Protein AF-F3AXU4-F1 (afdb_monomer)

Structure (mmCIF, N/CA/C/O backbone):
data_AF-F3AXU4-F1
#
_entry.id   AF-F3AXU4-F1
#
loop_
_atom_site.group_PDB
_atom_site.id
_atom_site.type_symbol
_atom_site.label_atom_id
_atom_site.label_alt_id
_atom_site.label_comp_id
_atom_site.label_asym_id
_atom_site.label_entity_id
_atom_site.label_seq_id
_atom_site.pdbx_PDB_ins_code
_atom_site.Cartn_x
_atom_site.Cartn_y
_atom_site.Cartn_z
_atom_site.occupancy
_atom_site.B_iso_or_equiv
_atom_site.auth_seq_id
_atom_site.auth_comp_id
_atom_site.auth_asym_id
_atom_site.auth_atom_id
_atom_site.pdbx_PDB_model_num
ATOM 1 N N . MET A 1 1 ? 5.796 -9.017 50.842 1.00 61.00 1 MET A N 1
ATOM 2 C CA . MET A 1 1 ? 5.058 -7.984 51.614 1.00 61.00 1 MET A CA 1
ATOM 3 C C . MET A 1 1 ? 3.860 -7.396 50.857 1.00 61.00 1 MET A C 1
ATOM 5 O O . MET A 1 1 ? 2.760 -7.873 51.100 1.00 61.00 1 MET A O 1
ATOM 9 N N . LYS A 1 2 ? 3.999 -6.418 49.934 1.00 75.88 2 LYS A N 1
ATOM 10 C CA . LYS A 1 2 ? 2.824 -5.770 49.285 1.00 75.88 2 LYS A CA 1
ATOM 11 C C . LYS A 1 2 ? 2.014 -6.725 48.392 1.00 75.88 2 LYS A C 1
ATOM 13 O O . LYS A 1 2 ? 0.795 -6.771 48.504 1.00 75.88 2 LYS A O 1
ATOM 18 N N . GLU A 1 3 ? 2.678 -7.531 47.563 1.00 80.00 3 GLU A N 1
ATOM 19 C CA . GLU A 1 3 ? 1.998 -8.498 46.682 1.00 80.00 3 GLU A CA 1
ATOM 20 C C . GLU A 1 3 ? 1.331 -9.652 47.442 1.00 80.00 3 GLU A C 1
ATOM 22 O O . GLU A 1 3 ? 0.232 -10.072 47.090 1.00 80.00 3 GLU A O 1
ATOM 27 N N . GLU A 1 4 ? 1.957 -10.147 48.510 1.00 83.75 4 GLU A N 1
ATOM 28 C CA . GLU A 1 4 ? 1.374 -11.191 49.365 1.00 83.75 4 GLU A CA 1
ATOM 29 C C . GLU A 1 4 ? 0.145 -10.676 50.119 1.00 83.75 4 GLU A C 1
ATOM 31 O O . GLU A 1 4 ? -0.860 -11.383 50.189 1.00 83.75 4 GLU A O 1
ATOM 36 N N . LYS A 1 5 ? 0.183 -9.424 50.608 1.00 84.81 5 LYS A N 1
ATOM 37 C CA . LYS A 1 5 ? -0.984 -8.754 51.204 1.00 84.81 5 LYS A CA 1
ATOM 38 C C . LYS A 1 5 ? -2.128 -8.655 50.190 1.00 84.81 5 LYS A C 1
ATOM 40 O O . LYS A 1 5 ? -3.249 -9.030 50.513 1.00 84.81 5 LYS A O 1
ATOM 45 N N . ILE A 1 6 ? -1.841 -8.231 48.956 1.00 86.50 6 ILE A N 1
ATOM 46 C CA . ILE A 1 6 ? -2.839 -8.137 47.876 1.00 86.50 6 ILE A CA 1
ATOM 47 C C . ILE A 1 6 ? -3.444 -9.509 47.559 1.00 86.50 6 ILE A C 1
ATOM 49 O O . ILE A 1 6 ? -4.662 -9.615 47.457 1.00 86.50 6 ILE A O 1
ATOM 53 N N . LYS A 1 7 ? -2.629 -10.567 47.441 1.00 87.44 7 LYS A N 1
ATOM 54 C CA . LYS A 1 7 ? -3.124 -11.932 47.186 1.00 87.44 7 LYS A CA 1
ATOM 55 C C . LYS A 1 7 ? -4.024 -12.440 48.312 1.00 87.44 7 LYS A C 1
ATOM 57 O O . LYS A 1 7 ? -5.085 -12.989 48.032 1.00 87.44 7 LYS A O 1
ATOM 62 N N . LYS A 1 8 ? -3.627 -12.230 49.571 1.00 87.62 8 LYS A N 1
ATOM 63 C CA . LYS A 1 8 ? -4.427 -12.629 50.738 1.00 87.62 8 LYS A CA 1
ATOM 64 C C . LYS A 1 8 ? -5.756 -11.869 50.790 1.00 87.62 8 LYS A C 1
ATOM 66 O O . LYS A 1 8 ? -6.800 -12.482 50.978 1.00 87.62 8 LYS A O 1
ATOM 71 N N . ASN A 1 9 ? -5.717 -10.555 50.570 1.00 89.12 9 ASN A N 1
ATOM 72 C CA . ASN A 1 9 ? -6.914 -9.718 50.535 1.00 89.12 9 ASN A CA 1
ATOM 73 C C . ASN A 1 9 ? -7.843 -10.100 49.374 1.00 89.12 9 ASN A C 1
ATOM 75 O O . ASN A 1 9 ? -9.055 -10.129 49.558 1.00 89.12 9 ASN A O 1
ATOM 79 N N . ALA A 1 10 ? -7.293 -10.439 48.202 1.00 90.19 10 ALA A N 1
ATOM 80 C CA . ALA A 1 10 ? -8.087 -10.854 47.050 1.00 90.19 10 ALA A CA 1
ATOM 81 C C . ALA A 1 10 ? -8.921 -12.104 47.350 1.00 90.19 10 ALA A C 1
ATOM 83 O O . ALA A 1 10 ? -10.111 -12.114 47.053 1.00 90.19 10 ALA A O 1
ATOM 84 N N . GLN A 1 11 ? -8.317 -13.116 47.983 1.00 89.88 11 GLN A N 1
ATOM 85 C CA . GLN A 1 11 ? -9.001 -14.365 48.324 1.00 89.88 11 GLN A CA 1
ATOM 86 C C . GLN A 1 11 ? -10.206 -14.126 49.245 1.00 89.88 11 GLN A C 1
ATOM 88 O O . GLN A 1 11 ? -11.300 -14.600 48.960 1.00 89.88 11 GLN A O 1
ATOM 93 N N . ILE A 1 12 ? -10.023 -13.308 50.285 1.00 89.50 12 ILE A N 1
ATOM 94 C CA . ILE A 1 12 ? -11.092 -12.944 51.228 1.00 89.50 12 ILE A CA 1
ATOM 95 C C . ILE A 1 12 ? -12.221 -12.200 50.506 1.00 89.50 12 ILE A C 1
ATOM 97 O O . ILE A 1 12 ? -13.398 -12.478 50.711 1.00 89.50 12 ILE A O 1
ATOM 101 N N . VAL A 1 13 ? -11.874 -11.249 49.635 1.00 90.50 13 VAL A N 1
ATOM 102 C CA . VAL A 1 13 ? -12.869 -10.486 48.874 1.00 90.50 13 VAL A CA 1
ATOM 103 C C . VAL A 1 13 ? -13.632 -11.383 47.893 1.00 90.50 13 VAL A C 1
ATOM 105 O O . VAL A 1 13 ? -14.835 -11.193 47.737 1.00 90.50 13 VAL A O 1
ATOM 108 N N . PHE A 1 14 ? -12.981 -12.362 47.255 1.00 91.88 14 PHE A N 1
ATOM 109 C CA . PHE A 1 14 ? -13.666 -13.321 46.382 1.00 91.88 14 PHE A CA 1
ATOM 110 C C . PHE A 1 14 ? -14.713 -14.132 47.144 1.00 91.88 14 PHE A C 1
ATOM 112 O O . PHE A 1 14 ? -15.849 -14.196 46.688 1.00 91.88 14 PHE A O 1
ATOM 119 N N . GLU A 1 15 ? -14.368 -14.657 48.319 1.00 91.25 15 GLU A N 1
ATOM 120 C CA . GLU A 1 15 ? -15.293 -15.427 49.161 1.00 91.25 15 GLU A CA 1
ATOM 121 C C . GLU A 1 15 ? -16.526 -14.593 49.552 1.00 91.25 15 GLU A C 1
ATOM 123 O O . GLU A 1 15 ? -17.657 -15.023 49.329 1.00 91.25 15 GLU A O 1
ATOM 128 N N . ILE A 1 16 ? -16.334 -13.347 50.008 1.00 90.81 16 ILE A N 1
ATOM 129 C CA . ILE A 1 16 ? -17.449 -12.444 50.362 1.00 90.81 16 ILE A CA 1
ATOM 130 C C . ILE A 1 16 ? -18.338 -12.134 49.142 1.00 90.81 16 ILE A C 1
ATOM 132 O O . ILE A 1 16 ? -19.561 -12.024 49.260 1.00 90.81 16 ILE A O 1
ATOM 136 N N . LEU A 1 17 ? -17.739 -11.940 47.963 1.00 92.25 17 LEU A N 1
ATOM 137 C CA . LEU A 1 17 ? -18.478 -11.664 46.729 1.00 92.25 17 LEU A CA 1
ATOM 138 C C . LEU A 1 17 ? -19.285 -12.886 46.267 1.00 92.25 17 LEU A C 1
ATOM 140 O O . LEU A 1 17 ? -20.442 -12.727 45.871 1.00 92.25 17 LEU A O 1
ATOM 144 N N . GLU A 1 18 ? -18.710 -14.086 46.355 1.00 92.69 18 GLU A N 1
ATOM 145 C CA . GLU A 1 18 ? -19.381 -15.344 46.016 1.00 92.69 18 GLU A CA 1
ATOM 146 C C . GLU A 1 18 ? -20.544 -15.648 46.975 1.00 92.69 18 GLU A C 1
ATOM 148 O O . GLU A 1 18 ? -21.633 -15.986 46.507 1.00 92.69 18 GLU A O 1
ATOM 153 N N . GLU A 1 19 ? -20.377 -15.427 48.287 1.00 90.81 19 GLU A N 1
ATOM 154 C CA . GLU A 1 19 ? -21.458 -15.531 49.287 1.00 90.81 19 GLU A CA 1
ATOM 155 C C . GLU A 1 19 ? -22.622 -14.571 48.995 1.00 90.81 19 GLU A C 1
ATOM 157 O O . GLU A 1 19 ? -23.789 -14.905 49.204 1.00 90.81 19 GLU A O 1
ATOM 162 N N . LYS A 1 20 ? -22.321 -13.386 48.448 1.00 89.56 20 LYS A N 1
ATOM 163 C CA . LYS A 1 20 ? -23.313 -12.395 47.991 1.00 89.56 20 LYS A CA 1
ATOM 164 C C . LYS A 1 20 ? -23.893 -12.700 46.601 1.00 89.56 20 LYS A C 1
ATOM 166 O O . LYS A 1 20 ? -24.664 -11.900 46.074 1.00 89.56 20 LYS A O 1
ATOM 171 N N . GLY A 1 21 ? -23.537 -13.830 45.986 1.00 89.94 21 GLY A N 1
ATOM 172 C CA . GLY A 1 21 ? -24.055 -14.262 44.684 1.00 89.94 21 GLY A CA 1
ATOM 173 C C . GLY A 1 21 ? -23.409 -13.586 43.466 1.00 89.94 21 GLY A C 1
ATOM 174 O O . GLY A 1 21 ? -23.910 -13.728 42.342 1.00 89.94 21 GLY A O 1
ATOM 175 N N . VAL A 1 22 ? -22.299 -12.862 43.648 1.00 93.69 22 VAL A N 1
ATOM 176 C CA . VAL A 1 22 ? -21.504 -12.286 42.553 1.00 93.69 22 VAL A CA 1
ATOM 177 C C . VAL A 1 22 ? -20.618 -13.379 41.958 1.00 93.69 22 VAL A C 1
ATOM 179 O O . VAL A 1 22 ? -19.864 -14.037 42.665 1.00 93.69 22 VAL A O 1
ATOM 182 N N . LYS A 1 23 ? -20.681 -13.580 40.640 1.00 94.88 23 LYS A N 1
ATOM 183 C CA . LYS A 1 23 ? -19.951 -14.669 39.967 1.00 94.88 23 LYS A CA 1
ATOM 184 C C . LYS A 1 23 ? -18.596 -14.211 39.437 1.00 94.88 23 LYS A C 1
ATOM 186 O O . LYS A 1 23 ? -18.440 -13.064 39.033 1.00 94.88 23 LYS A O 1
ATOM 191 N N . ALA A 1 24 ? -17.632 -15.115 39.313 1.00 94.69 24 ALA A N 1
ATOM 192 C CA . ALA A 1 24 ? -16.416 -14.812 38.564 1.00 94.69 24 ALA A CA 1
ATOM 193 C C . ALA A 1 24 ? -16.757 -14.412 37.112 1.00 94.69 24 ALA A C 1
ATOM 195 O O . ALA A 1 24 ? -17.534 -15.082 36.423 1.00 94.69 24 ALA A O 1
ATOM 196 N N . ALA A 1 25 ? -16.195 -13.300 36.636 1.00 92.12 25 ALA A N 1
ATOM 197 C CA . ALA A 1 25 ? -16.399 -12.844 35.268 1.00 92.12 25 ALA A CA 1
ATOM 198 C C . ALA A 1 25 ? -15.689 -13.776 34.264 1.00 92.12 25 ALA A C 1
ATOM 200 O O . ALA A 1 25 ? -14.631 -14.336 34.571 1.00 92.12 25 ALA A O 1
ATOM 201 N N . PRO A 1 26 ? -16.200 -13.913 33.025 1.00 90.00 26 PRO A N 1
ATOM 202 C CA . PRO A 1 26 ? -15.473 -14.595 31.958 1.00 90.00 26 PRO A CA 1
ATOM 203 C C . PRO A 1 26 ? -14.082 -13.982 31.760 1.00 90.00 26 PRO A C 1
ATOM 205 O O . PRO A 1 26 ? -13.938 -12.764 31.840 1.00 90.00 26 PRO A O 1
ATOM 208 N N . LYS A 1 27 ? -13.071 -14.792 31.408 1.00 85.44 27 LYS A N 1
ATOM 209 C CA . LYS A 1 27 ? -11.676 -14.322 31.231 1.00 85.44 27 LYS A CA 1
ATOM 210 C C . LYS A 1 27 ? -11.560 -13.058 30.362 1.00 85.44 27 LYS A C 1
ATOM 212 O O . LYS A 1 27 ? -10.805 -12.151 30.699 1.00 85.44 27 LYS A O 1
ATOM 217 N N . ARG A 1 28 ? -12.363 -12.970 29.294 1.00 85.69 28 ARG A N 1
ATOM 218 C CA . ARG A 1 28 ? -12.393 -11.826 28.365 1.00 85.69 28 ARG A CA 1
ATOM 219 C C . ARG A 1 28 ? -12.971 -10.539 28.960 1.00 85.69 28 ARG A C 1
ATOM 221 O O . ARG A 1 28 ? -12.690 -9.473 28.434 1.00 85.69 28 ARG A O 1
ATOM 228 N N . ALA A 1 29 ? -13.739 -10.588 30.048 1.00 85.31 29 ALA A N 1
ATOM 229 C CA . ALA A 1 29 ? -14.375 -9.397 30.621 1.00 85.31 29 ALA A CA 1
ATOM 230 C C . ALA A 1 29 ? -13.350 -8.325 31.029 1.00 85.31 29 ALA A C 1
ATOM 232 O O . ALA A 1 29 ? -13.548 -7.139 30.778 1.00 85.31 29 ALA A O 1
ATOM 233 N N . LYS A 1 30 ? -12.213 -8.767 31.580 1.00 84.88 30 LYS A N 1
ATOM 234 C CA . LYS A 1 30 ? -11.077 -7.912 31.950 1.00 84.88 30 LYS A CA 1
ATOM 235 C C . LYS A 1 30 ? -10.483 -7.174 30.743 1.00 84.88 30 LYS A C 1
ATOM 237 O O . LYS A 1 30 ? -10.113 -6.007 30.860 1.00 84.88 30 LYS A O 1
ATOM 242 N N 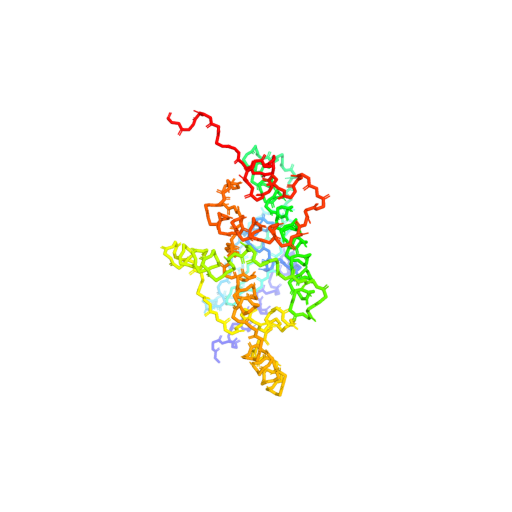. GLU A 1 31 ? -10.386 -7.853 29.602 1.00 85.31 31 GLU A N 1
ATOM 243 C CA . GLU A 1 31 ? -9.876 -7.311 28.332 1.00 85.31 31 GLU A CA 1
ATOM 244 C C . GLU A 1 31 ? -10.910 -6.387 27.671 1.00 85.31 31 GLU A C 1
ATOM 246 O O . GLU A 1 31 ? -10.571 -5.358 27.092 1.00 85.31 31 GLU A O 1
ATOM 251 N N . GLU A 1 32 ? -12.192 -6.716 27.820 1.00 85.75 32 GLU A N 1
ATOM 252 C CA . GLU A 1 32 ? -13.325 -5.993 27.247 1.00 85.75 32 GLU A CA 1
ATOM 253 C C . GLU A 1 32 ? -13.769 -4.771 28.065 1.00 85.75 32 GLU A C 1
ATOM 255 O O . GLU A 1 32 ? -14.762 -4.136 27.700 1.00 85.75 32 GLU A O 1
ATOM 260 N N . ARG A 1 33 ? -13.076 -4.397 29.149 1.00 79.81 33 ARG A N 1
ATOM 261 C CA . ARG A 1 33 ? -13.539 -3.327 30.055 1.00 79.81 33 ARG A CA 1
ATOM 262 C C . ARG A 1 33 ? -13.777 -1.975 29.369 1.00 79.81 33 ARG A C 1
ATOM 264 O O . ARG A 1 33 ? -14.626 -1.207 29.801 1.00 79.81 33 ARG A O 1
ATOM 271 N N . TRP A 1 34 ? -13.069 -1.708 28.271 1.00 76.50 34 TRP A N 1
ATOM 272 C CA . TRP A 1 34 ? -13.185 -0.471 27.488 1.00 76.50 34 TRP A CA 1
ATOM 273 C C . TRP A 1 34 ? -14.255 -0.528 26.389 1.00 76.50 34 TRP A C 1
ATOM 275 O O . TRP A 1 34 ? -14.539 0.475 25.748 1.00 76.50 34 TRP A O 1
ATOM 285 N N . THR A 1 35 ? -14.858 -1.695 26.150 1.00 80.25 35 THR A N 1
ATOM 286 C CA . THR A 1 35 ? -15.805 -1.917 25.038 1.00 80.25 35 THR A CA 1
ATOM 287 C C . THR A 1 35 ? -17.242 -1.498 25.366 1.00 80.25 35 THR A C 1
ATOM 289 O O . THR A 1 35 ? -18.141 -1.651 24.540 1.00 80.25 35 THR A O 1
ATOM 292 N N . GLY A 1 36 ? -17.497 -1.046 26.598 1.00 81.31 36 GLY A N 1
ATOM 293 C CA . GLY A 1 36 ? -18.842 -0.736 27.089 1.00 81.31 36 GLY A CA 1
ATOM 294 C C . GLY A 1 36 ? -19.750 -1.961 27.278 1.00 81.31 36 GLY A C 1
ATOM 295 O O . GLY A 1 36 ? -20.928 -1.798 27.587 1.00 81.31 36 GLY A O 1
ATOM 296 N N . LYS A 1 37 ? -19.239 -3.189 27.090 1.00 85.75 37 LYS A N 1
ATOM 297 C CA . LYS A 1 37 ? -19.965 -4.448 27.359 1.00 85.75 37 LYS A CA 1
ATOM 298 C C . LYS A 1 37 ? -20.142 -4.731 28.850 1.00 85.75 37 LYS A C 1
ATOM 300 O O . LYS A 1 37 ? -21.016 -5.508 29.233 1.00 85.75 37 LYS A O 1
ATOM 305 N N . TRP A 1 38 ? -19.311 -4.118 29.682 1.00 89.56 38 TRP A N 1
ATOM 306 C CA . TRP A 1 38 ? -19.294 -4.288 31.127 1.00 89.56 38 TRP A CA 1
ATOM 307 C C . TRP A 1 38 ? -19.410 -2.913 31.764 1.00 89.56 38 TRP A C 1
ATOM 309 O O . TRP A 1 38 ? -18.635 -2.015 31.445 1.00 89.56 38 TRP A O 1
ATOM 319 N N . LYS A 1 39 ? -20.402 -2.741 32.634 1.00 88.44 39 LYS A N 1
ATOM 320 C CA . LYS A 1 39 ? -20.563 -1.524 33.422 1.00 88.44 39 LYS A CA 1
ATOM 321 C C . LYS A 1 39 ? -20.015 -1.786 34.814 1.00 88.44 39 LYS A C 1
ATOM 323 O O . LYS A 1 39 ? -20.477 -2.713 35.477 1.00 88.44 39 LYS A O 1
ATOM 328 N N . GLU A 1 40 ? -19.063 -0.966 35.239 1.00 90.81 40 GLU A N 1
ATOM 329 C CA . GLU A 1 40 ? -18.583 -0.958 36.617 1.00 90.81 40 GLU A CA 1
ATOM 330 C C . GLU A 1 40 ? -19.703 -0.520 37.564 1.00 90.81 40 GLU A C 1
ATOM 332 O O . GLU A 1 40 ? -20.388 0.475 37.320 1.00 90.81 40 GLU A O 1
ATOM 337 N N . ILE A 1 41 ? -19.914 -1.316 38.611 1.00 90.81 41 ILE A N 1
ATOM 338 C CA . ILE A 1 41 ? -20.823 -1.005 39.716 1.00 90.81 41 ILE A CA 1
ATOM 339 C C . ILE A 1 41 ? -20.020 -0.447 40.884 1.00 90.81 41 ILE A C 1
ATOM 341 O O . ILE A 1 41 ? -20.397 0.568 41.460 1.00 90.81 41 ILE A O 1
ATOM 345 N N . THR A 1 42 ? -18.909 -1.104 41.212 1.00 91.38 42 THR A N 1
ATOM 346 C CA . THR A 1 42 ? -17.965 -0.661 42.236 1.00 91.38 42 THR A CA 1
ATOM 347 C C . THR A 1 42 ? -16.601 -1.318 42.015 1.00 91.38 42 THR A C 1
ATOM 349 O O . THR A 1 42 ? -16.484 -2.296 41.266 1.00 91.38 42 THR A O 1
ATOM 352 N N . ASN A 1 43 ? -15.570 -0.807 42.682 1.00 91.62 43 ASN A N 1
ATOM 353 C CA . ASN A 1 43 ? -14.255 -1.428 42.745 1.00 91.62 43 ASN A CA 1
ATOM 354 C C . ASN A 1 43 ? -13.706 -1.399 44.178 1.00 91.62 43 ASN A C 1
ATOM 356 O O . ASN A 1 43 ? -14.002 -0.497 44.957 1.00 91.62 43 ASN A O 1
ATOM 360 N N . ILE A 1 44 ? -12.917 -2.415 44.514 1.00 91.06 44 ILE A N 1
ATOM 361 C CA . ILE A 1 44 ? -12.350 -2.640 45.842 1.00 91.06 44 ILE A CA 1
ATOM 362 C C . ILE A 1 44 ? -10.832 -2.546 45.736 1.00 91.06 44 ILE A C 1
ATOM 364 O O . ILE A 1 44 ? -10.229 -3.306 44.977 1.00 91.06 44 ILE A O 1
ATOM 368 N N . ASP A 1 45 ? -10.223 -1.636 46.496 1.00 90.25 45 ASP A N 1
ATOM 369 C CA . ASP A 1 45 ? -8.772 -1.443 46.539 1.00 90.25 45 ASP A CA 1
ATOM 370 C C . ASP A 1 45 ? -8.118 -2.380 47.563 1.00 90.25 45 ASP A C 1
ATOM 372 O O . ASP A 1 45 ? -8.213 -2.185 48.773 1.00 90.25 45 ASP A O 1
ATOM 376 N N . LEU A 1 46 ? -7.431 -3.411 47.071 1.00 89.12 46 LEU A N 1
ATOM 377 C CA . LEU A 1 46 ? -6.786 -4.440 47.887 1.00 89.12 46 LEU A CA 1
ATOM 378 C C . LEU A 1 46 ? -5.579 -3.910 48.664 1.00 89.12 46 LEU A C 1
ATOM 380 O O . LEU A 1 46 ? -5.162 -4.547 49.636 1.00 89.12 46 LEU A O 1
ATOM 384 N N . SER A 1 47 ? -4.997 -2.780 48.246 1.00 85.50 47 SER A N 1
ATOM 385 C CA . SER A 1 47 ? -3.840 -2.184 48.919 1.00 85.50 47 SER A CA 1
ATOM 386 C C . SER A 1 47 ? -4.235 -1.483 50.224 1.00 85.50 47 SER A C 1
ATOM 388 O O . SER A 1 47 ? -3.489 -1.566 51.206 1.00 85.50 47 SER A O 1
ATOM 390 N N . GLN A 1 48 ? -5.428 -0.877 50.232 1.00 82.81 48 GLN A N 1
ATOM 391 C CA . GLN A 1 48 ? -6.033 -0.146 51.352 1.00 82.81 48 GLN A CA 1
ATOM 392 C C . GLN A 1 48 ? -7.085 -0.972 52.111 1.00 82.81 48 GLN A C 1
ATOM 394 O O . GLN A 1 48 ? -7.763 -0.461 52.996 1.00 82.81 48 GLN A O 1
ATOM 399 N N . TRP A 1 49 ? -7.252 -2.252 51.765 1.00 78.56 49 TRP A N 1
ATOM 400 C CA . TRP A 1 49 ? -8.212 -3.134 52.423 1.00 78.56 49 TRP A CA 1
ATOM 401 C C . TRP A 1 49 ? -7.693 -3.550 53.807 1.00 78.56 49 TRP A C 1
ATOM 403 O O . TRP A 1 49 ? -6.909 -4.500 53.929 1.00 78.56 49 TRP A O 1
ATOM 413 N N . GLU A 1 50 ? -8.080 -2.780 54.827 1.00 71.31 50 GLU A N 1
ATOM 414 C CA . GLU A 1 50 ? -7.685 -2.961 56.233 1.00 71.31 50 GLU A CA 1
ATOM 415 C C . GLU A 1 50 ? -8.795 -3.584 57.099 1.00 71.31 50 GLU A C 1
ATOM 417 O O . GLU A 1 50 ? -8.469 -4.329 58.019 1.00 71.31 50 GLU A O 1
ATOM 422 N N . ASP A 1 51 ? -10.076 -3.389 56.752 1.00 61.47 51 ASP A N 1
ATOM 423 C CA . ASP A 1 51 ? -11.238 -3.891 57.506 1.00 61.47 51 ASP A CA 1
ATOM 424 C C . ASP A 1 51 ? -12.087 -4.880 56.681 1.00 61.47 51 ASP A C 1
ATOM 426 O O . ASP A 1 51 ? -12.616 -4.561 55.615 1.00 61.47 51 ASP A O 1
ATOM 430 N N . GLN A 1 52 ? -12.189 -6.122 57.169 1.00 65.06 52 GLN A N 1
ATOM 431 C CA . GLN A 1 52 ? -12.441 -7.320 56.354 1.00 65.06 52 GLN A CA 1
ATOM 432 C C . GLN A 1 52 ? -13.776 -8.036 56.628 1.00 65.06 52 GLN A C 1
ATOM 434 O O . GLN A 1 52 ? -13.760 -9.220 56.940 1.00 65.06 52 GLN A O 1
ATOM 439 N N . THR A 1 53 ? -14.945 -7.402 56.492 1.00 62.03 53 THR A N 1
ATOM 440 C CA . THR A 1 53 ? -16.208 -8.196 56.455 1.00 62.03 53 THR A CA 1
ATOM 441 C C . THR A 1 53 ? -17.374 -7.587 55.679 1.00 62.03 53 THR A C 1
ATOM 443 O O . THR A 1 53 ? -18.333 -8.298 55.384 1.00 62.03 53 THR A O 1
ATOM 446 N N . LYS A 1 54 ? -17.348 -6.297 55.321 1.00 66.50 54 LYS A N 1
ATOM 447 C CA . LYS A 1 54 ? -18.513 -5.646 54.701 1.00 66.50 54 LYS A CA 1
ATOM 448 C C . LYS A 1 54 ? -18.165 -5.010 53.365 1.00 66.50 54 LYS A C 1
ATOM 450 O O . LYS A 1 54 ? -17.676 -3.892 53.298 1.00 66.50 54 LYS A O 1
ATOM 455 N N . ILE A 1 55 ? -18.480 -5.738 52.298 1.00 80.12 55 ILE A N 1
ATOM 456 C CA . ILE A 1 55 ? -18.626 -5.175 50.955 1.00 80.12 55 ILE A CA 1
ATOM 457 C C . ILE A 1 55 ? -20.090 -4.765 50.806 1.00 80.12 55 ILE A C 1
ATOM 459 O O . ILE A 1 55 ? -20.981 -5.624 50.829 1.00 80.12 55 ILE A O 1
ATOM 463 N N . ASP A 1 56 ? -20.332 -3.465 50.679 1.00 77.19 56 ASP A N 1
ATOM 464 C CA . ASP A 1 56 ? -21.649 -2.956 50.318 1.00 77.19 56 ASP A CA 1
ATOM 465 C C . ASP A 1 56 ? -21.836 -3.068 48.801 1.00 77.19 56 ASP A C 1
ATOM 467 O O . ASP A 1 56 ? -21.007 -2.600 48.015 1.00 77.19 56 ASP A O 1
ATOM 471 N N . LEU A 1 57 ? -22.897 -3.755 48.393 1.00 81.81 57 LEU A N 1
ATOM 472 C CA . LEU A 1 57 ? -23.270 -3.921 46.996 1.00 81.81 57 LEU A CA 1
ATOM 473 C C . LEU A 1 57 ? -24.666 -3.341 46.842 1.00 81.81 57 LEU A C 1
ATOM 475 O O . LEU A 1 57 ? -25.556 -3.664 47.620 1.00 81.81 57 LEU A O 1
ATOM 479 N N . GLN A 1 58 ? -24.860 -2.517 45.815 1.00 77.06 58 GLN A N 1
ATOM 480 C CA . GLN A 1 58 ? -26.187 -2.009 45.487 1.00 77.06 58 GLN A CA 1
ATOM 481 C C . GLN A 1 58 ? -27.150 -3.175 45.243 1.00 77.06 58 GLN A C 1
ATOM 483 O O . GLN A 1 58 ? -26.850 -4.058 44.433 1.00 77.06 58 GLN A O 1
ATOM 488 N N . ASP A 1 59 ? -28.319 -3.136 45.885 1.00 74.44 59 ASP A N 1
ATOM 489 C CA . ASP A 1 59 ? -29.400 -4.078 45.611 1.00 74.44 59 ASP A CA 1
ATOM 490 C C . ASP A 1 59 ? -29.817 -3.968 44.141 1.00 74.44 59 ASP A C 1
ATOM 492 O O . ASP A 1 59 ? -30.325 -2.946 43.671 1.00 74.44 59 ASP A O 1
ATOM 496 N N . THR A 1 60 ? -29.579 -5.036 43.385 1.00 78.88 60 THR A N 1
ATOM 497 C CA . THR A 1 60 ? -29.889 -5.105 41.960 1.00 78.88 60 THR A CA 1
ATOM 498 C C . THR A 1 60 ? -30.429 -6.478 41.597 1.00 78.88 60 THR A C 1
ATOM 500 O O . THR A 1 60 ? -30.012 -7.497 42.140 1.00 78.88 60 THR A O 1
ATOM 503 N N . LYS A 1 61 ? -31.360 -6.510 40.638 1.00 80.25 61 LYS A N 1
ATOM 504 C CA . LYS A 1 61 ? -31.860 -7.760 40.044 1.00 80.25 61 LYS A CA 1
ATOM 505 C C . LYS A 1 61 ? -30.904 -8.328 38.987 1.00 80.25 61 LYS A C 1
ATOM 507 O O . LYS A 1 61 ? -31.079 -9.464 38.555 1.00 80.25 61 LYS A O 1
ATOM 512 N N . ASP A 1 62 ? -29.922 -7.538 38.550 1.00 86.00 62 ASP A N 1
ATOM 513 C CA . ASP A 1 62 ? -28.946 -7.944 37.539 1.00 86.00 62 ASP A CA 1
ATOM 514 C C . ASP A 1 62 ? -27.888 -8.881 38.143 1.00 86.00 62 ASP A C 1
ATOM 516 O O . ASP A 1 62 ? -27.327 -8.594 39.198 1.00 86.00 62 ASP A O 1
ATOM 520 N N . GLN A 1 63 ? -27.529 -9.956 37.433 1.00 91.19 63 GLN A N 1
ATOM 521 C CA . GLN A 1 63 ? -26.382 -10.787 37.814 1.00 91.19 63 GLN A CA 1
ATOM 522 C C . GLN A 1 63 ? -25.087 -9.962 37.746 1.00 91.19 63 GLN A C 1
ATOM 524 O O . GLN A 1 63 ? -24.673 -9.516 36.669 1.00 91.19 63 GLN A O 1
ATOM 529 N N . LEU A 1 64 ? -24.426 -9.818 38.893 1.00 94.50 64 LEU A N 1
ATOM 530 C CA . LEU A 1 64 ? -23.115 -9.189 39.011 1.00 94.50 64 LEU A CA 1
ATOM 531 C C . LEU A 1 64 ? -21.990 -10.197 38.771 1.00 94.50 64 LEU A C 1
ATOM 533 O O . LEU A 1 64 ? -22.134 -11.393 39.048 1.00 94.50 64 LEU A O 1
ATOM 537 N N . TYR A 1 65 ? -20.865 -9.687 38.280 1.00 94.44 65 TYR A N 1
ATOM 538 C CA . TYR A 1 65 ? -19.640 -10.436 38.058 1.00 94.44 65 TYR A CA 1
ATOM 539 C C . TYR A 1 65 ? -18.433 -9.708 38.646 1.00 94.44 65 TYR A C 1
ATOM 541 O O . TYR A 1 65 ? -18.445 -8.482 38.704 1.00 94.44 65 TYR A O 1
ATOM 549 N N . TYR A 1 66 ? -17.373 -10.426 39.015 1.00 95.06 66 TYR A N 1
ATOM 550 C CA . TYR A 1 66 ? -16.126 -9.813 39.473 1.00 95.06 66 TYR A CA 1
ATOM 551 C C . TYR A 1 66 ? -14.898 -10.262 38.675 1.00 95.06 66 TYR A C 1
ATOM 553 O O . TYR A 1 66 ? -14.821 -11.392 38.193 1.00 95.06 66 TYR A O 1
ATOM 561 N N . TYR A 1 67 ? -13.905 -9.381 38.550 1.00 94.31 67 TYR A N 1
ATOM 562 C CA . TYR A 1 67 ? -12.554 -9.742 38.109 1.00 94.31 67 TYR A CA 1
ATOM 563 C C . TYR A 1 67 ? -11.500 -8.903 38.834 1.00 94.31 67 TYR A C 1
ATOM 565 O O . TYR A 1 67 ? -11.744 -7.756 39.206 1.00 94.31 67 TYR A O 1
ATOM 573 N N . GLN A 1 68 ? -10.295 -9.454 38.986 1.00 92.75 68 GLN A N 1
ATOM 574 C CA . GLN A 1 68 ? -9.151 -8.717 39.517 1.00 92.75 68 GLN A CA 1
ATOM 575 C C . GLN A 1 68 ? -8.337 -8.060 38.392 1.00 92.75 68 GLN A C 1
ATOM 577 O O . GLN A 1 68 ? -7.993 -8.684 37.379 1.00 92.75 68 GLN A O 1
ATOM 582 N N . TYR A 1 69 ? -7.979 -6.794 38.590 1.00 90.06 69 TYR A N 1
ATOM 583 C CA . TYR A 1 69 ? -7.034 -6.057 37.762 1.00 90.06 69 TYR A CA 1
ATOM 584 C C . TYR A 1 69 ? -6.047 -5.318 38.668 1.00 90.06 69 TYR A C 1
ATOM 586 O O . TYR A 1 69 ? -6.417 -4.370 39.353 1.00 90.06 69 TYR A O 1
ATOM 594 N N . TYR A 1 70 ? -4.795 -5.787 38.664 1.00 89.69 70 TYR A N 1
ATOM 595 C CA . TYR A 1 70 ? -3.739 -5.365 39.587 1.00 89.69 70 TYR A CA 1
ATOM 596 C C . TYR A 1 70 ? -4.158 -5.503 41.059 1.00 89.69 70 TYR A C 1
ATOM 598 O O . TYR A 1 70 ? -4.470 -6.603 41.519 1.00 89.69 70 TYR A O 1
ATOM 606 N N . ASP A 1 71 ? -4.150 -4.399 41.789 1.00 91.00 71 ASP A N 1
ATOM 607 C CA . ASP A 1 71 ? -4.495 -4.268 43.195 1.00 91.00 71 ASP A CA 1
ATOM 608 C C . ASP A 1 71 ? -5.978 -3.954 43.412 1.00 91.00 71 ASP A C 1
ATOM 610 O O . ASP A 1 71 ? -6.364 -3.616 44.524 1.00 91.00 71 ASP A O 1
ATOM 614 N N . ARG A 1 72 ? -6.828 -4.092 42.385 1.00 92.94 72 ARG A N 1
ATOM 615 C CA . ARG A 1 72 ? -8.269 -3.848 42.499 1.00 92.94 72 ARG A CA 1
ATOM 616 C C . ARG A 1 72 ? -9.118 -5.022 42.052 1.00 92.94 72 ARG A C 1
ATOM 618 O O . ARG A 1 72 ? -8.807 -5.690 41.063 1.00 92.94 72 ARG A O 1
ATOM 625 N N . ILE A 1 73 ? -10.234 -5.230 42.743 1.00 93.81 73 ILE A N 1
ATOM 626 C CA . ILE A 1 73 ? -11.314 -6.119 42.303 1.00 93.81 73 ILE A CA 1
ATOM 627 C C . ILE A 1 73 ? -12.470 -5.259 41.815 1.00 93.81 73 ILE A C 1
ATOM 629 O O . ILE A 1 73 ? -12.994 -4.437 42.557 1.00 93.81 73 ILE A O 1
ATOM 633 N N . TYR A 1 74 ? -12.859 -5.452 40.561 1.00 93.62 74 TYR A N 1
ATOM 634 C CA . TYR A 1 74 ? -13.969 -4.746 39.934 1.00 93.62 74 TYR A CA 1
ATOM 635 C C . TYR A 1 74 ? -15.212 -5.618 40.003 1.00 93.62 74 TYR A C 1
ATOM 637 O O . TYR A 1 74 ? -15.164 -6.768 39.566 1.00 93.62 74 TYR A O 1
ATOM 645 N N . VAL A 1 75 ? -16.316 -5.060 40.495 1.00 94.00 75 VAL A N 1
A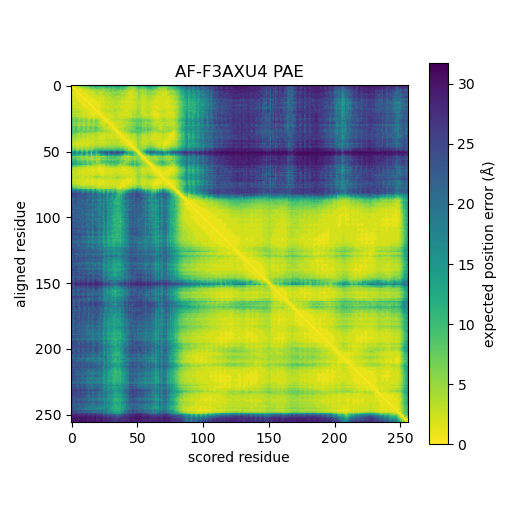TOM 646 C CA . VAL A 1 75 ? -17.647 -5.662 40.412 1.00 94.00 75 VAL A CA 1
ATOM 647 C C . VAL A 1 75 ? -18.395 -4.974 39.279 1.00 94.00 75 VAL A C 1
ATOM 649 O O . VAL A 1 75 ? -18.587 -3.757 39.272 1.00 94.00 75 VAL A O 1
ATOM 652 N N . VAL A 1 76 ? -18.796 -5.759 38.290 1.00 92.50 76 VAL A N 1
ATOM 653 C CA . VAL A 1 76 ? -19.368 -5.292 37.032 1.00 92.50 76 VAL A CA 1
ATOM 654 C C . VAL A 1 76 ? -20.687 -5.991 36.743 1.00 92.50 76 VAL A C 1
ATOM 656 O O . VAL A 1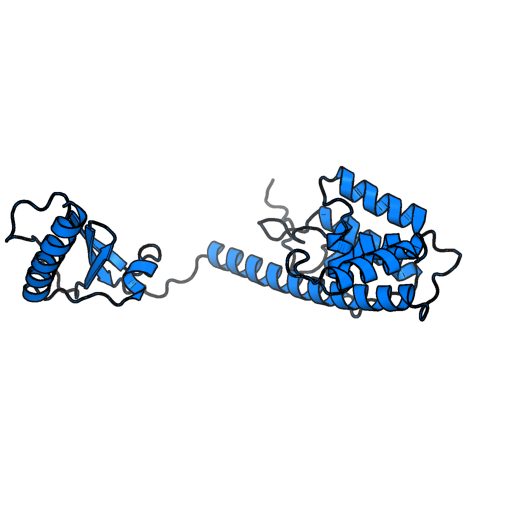 76 ? -20.934 -7.109 37.190 1.00 92.50 76 VAL A O 1
ATOM 659 N N . LYS A 1 77 ? -21.521 -5.367 35.917 1.00 91.44 77 LYS A N 1
ATOM 660 C CA . LYS A 1 77 ? -22.658 -6.039 35.284 1.00 91.44 77 LYS A CA 1
ATOM 661 C C . LYS A 1 77 ? -22.508 -6.060 33.776 1.00 91.44 77 LYS A C 1
ATOM 663 O O . LYS A 1 77 ? -21.959 -5.129 33.180 1.00 91.44 77 LYS A O 1
ATOM 668 N N . LYS A 1 78 ? -23.013 -7.122 33.151 1.00 88.19 78 LYS A N 1
ATOM 669 C CA . LYS A 1 78 ? -23.027 -7.229 31.694 1.00 88.19 78 LYS A CA 1
ATOM 670 C C . LYS A 1 78 ? -24.062 -6.255 31.138 1.00 88.19 78 LYS A C 1
ATOM 672 O O . LYS A 1 78 ? -25.240 -6.329 31.477 1.00 88.19 78 LYS A O 1
ATOM 677 N N . VAL A 1 79 ? -23.621 -5.344 30.284 1.00 85.50 79 VAL A N 1
ATOM 678 C CA . VAL A 1 79 ? -24.512 -4.462 29.537 1.00 85.50 79 VAL A CA 1
ATOM 679 C C . VAL A 1 79 ? -25.053 -5.273 28.370 1.00 85.50 79 VAL A C 1
ATOM 681 O O . VAL A 1 79 ? -24.301 -5.672 27.479 1.00 85.50 79 VAL A O 1
ATOM 684 N N . ILE A 1 80 ? -26.360 -5.535 28.368 1.00 73.62 80 ILE A N 1
ATOM 685 C CA . ILE A 1 80 ? -27.037 -6.011 27.162 1.00 73.62 80 ILE A CA 1
ATOM 686 C C . ILE A 1 80 ? -27.091 -4.810 26.221 1.00 73.62 80 ILE A C 1
ATOM 688 O O . ILE A 1 80 ? -27.986 -3.971 26.307 1.00 73.62 80 ILE A O 1
ATOM 692 N N . GLN A 1 81 ? -26.075 -4.688 25.370 1.00 65.19 81 GLN A N 1
ATOM 693 C CA . GLN A 1 81 ? -26.102 -3.731 24.277 1.00 65.19 81 GLN A CA 1
ATOM 694 C C . GLN A 1 81 ? -27.208 -4.193 23.328 1.00 65.19 81 GLN A C 1
ATOM 696 O O . GLN A 1 81 ? -27.051 -5.192 22.630 1.00 65.19 81 GLN A O 1
ATOM 701 N N . LYS A 1 82 ? -28.357 -3.509 23.345 1.00 60.97 82 LYS A N 1
ATOM 702 C CA . LYS A 1 82 ? -29.281 -3.590 22.212 1.00 60.97 82 LYS A CA 1
ATOM 703 C C . LYS A 1 82 ? -28.492 -3.146 20.986 1.00 60.97 82 LYS A C 1
ATOM 705 O O . LYS A 1 82 ? -27.794 -2.133 21.069 1.00 60.97 82 LYS A O 1
ATOM 710 N N . GLU A 1 83 ? -28.579 -3.897 19.891 1.00 58.12 83 GLU A N 1
ATOM 711 C CA . GLU A 1 83 ? -28.139 -3.395 18.591 1.00 58.12 83 GLU A CA 1
ATOM 712 C C . GLU A 1 83 ? -28.836 -2.054 18.377 1.00 58.12 83 GLU A C 1
ATOM 714 O O . GLU A 1 83 ? -30.056 -1.984 18.231 1.00 58.12 83 GLU A O 1
ATOM 719 N N . ARG A 1 84 ? -28.065 -0.972 18.489 1.00 70.50 84 ARG A N 1
ATOM 720 C CA . ARG A 1 84 ? -28.535 0.348 18.105 1.00 70.50 84 ARG A CA 1
ATOM 721 C C . ARG A 1 84 ? -28.311 0.470 16.613 1.00 70.50 84 ARG A C 1
ATOM 723 O O . ARG A 1 84 ? -27.276 0.026 16.107 1.00 70.50 84 ARG A O 1
ATOM 730 N N . GLU A 1 85 ? -29.256 1.090 15.924 1.00 77.75 85 GLU A N 1
ATOM 731 C CA . GLU A 1 85 ? -28.997 1.525 14.562 1.00 77.75 85 GLU A CA 1
ATOM 732 C C . GLU A 1 85 ? -27.757 2.415 14.569 1.00 77.75 85 GLU A C 1
ATOM 734 O O . GLU A 1 85 ? -27.619 3.321 15.398 1.00 77.75 85 GLU A O 1
ATOM 739 N N . LYS A 1 86 ? -26.816 2.095 13.680 1.00 78.56 86 LYS A N 1
ATOM 740 C CA . LYS A 1 86 ? -25.607 2.895 13.522 1.00 78.56 86 LYS A CA 1
ATOM 741 C C . LYS A 1 86 ? -26.002 4.296 13.097 1.00 78.56 86 LYS A C 1
ATOM 743 O O . LYS A 1 86 ? -26.868 4.458 12.232 1.00 78.56 86 LYS A O 1
ATOM 748 N N . THR A 1 87 ? -25.335 5.292 13.661 1.00 86.50 87 THR A N 1
ATOM 749 C CA . THR A 1 87 ? -25.505 6.668 13.198 1.00 86.50 87 THR A CA 1
ATOM 750 C C . THR A 1 87 ? -25.034 6.783 11.748 1.00 86.50 87 THR A C 1
ATOM 752 O O . THR A 1 87 ? -24.191 6.009 11.284 1.00 86.50 87 THR A O 1
ATOM 755 N N . GLU A 1 88 ? -25.539 7.772 11.014 1.00 86.00 88 GLU A N 1
ATOM 756 C CA . GLU A 1 88 ? -25.068 8.033 9.647 1.00 86.00 88 GLU A CA 1
ATOM 757 C C . GLU A 1 88 ? -23.551 8.279 9.600 1.00 86.00 88 GLU A C 1
ATOM 759 O O . GLU A 1 88 ? -22.873 7.847 8.670 1.00 86.00 88 GLU A O 1
ATOM 764 N N . GLN A 1 89 ? -22.981 8.882 10.647 1.00 81.25 89 GLN A N 1
ATOM 765 C CA . GLN A 1 89 ? -21.537 9.085 10.766 1.00 81.25 89 GLN A CA 1
ATOM 766 C C . GLN A 1 89 ? -20.765 7.766 10.956 1.00 81.25 89 GLN A C 1
ATOM 768 O O . GLN A 1 89 ? -19.709 7.578 10.346 1.00 81.25 89 GLN A O 1
ATOM 773 N N . GLU A 1 90 ? -21.287 6.829 11.755 1.00 87.25 90 GLU A N 1
ATOM 774 C CA . GLU A 1 90 ? -20.712 5.484 11.905 1.00 87.25 90 GLU A CA 1
ATOM 775 C C . GLU A 1 90 ? -20.750 4.716 10.574 1.00 87.25 90 GLU A C 1
ATOM 777 O O . GLU A 1 90 ? -19.735 4.144 10.170 1.00 87.25 90 GLU A O 1
ATOM 782 N N . LYS A 1 91 ? -21.873 4.770 9.844 1.00 88.94 91 LYS A N 1
ATOM 783 C CA . LYS A 1 91 ? -22.001 4.155 8.510 1.00 88.94 91 LYS A CA 1
ATOM 784 C C . LYS A 1 91 ? -21.010 4.753 7.506 1.00 88.94 91 LYS A C 1
ATOM 786 O O . LYS A 1 91 ? -20.325 4.003 6.810 1.00 88.94 91 LYS A O 1
ATOM 791 N N . LYS A 1 92 ? -20.875 6.087 7.463 1.00 88.94 92 LYS A N 1
ATOM 792 C CA . LYS A 1 92 ? -19.886 6.780 6.614 1.00 88.94 92 LYS A CA 1
ATOM 793 C C . LYS A 1 92 ? -18.456 6.341 6.940 1.00 88.94 92 LYS A C 1
ATOM 795 O O . LYS A 1 92 ? -17.692 6.010 6.037 1.00 88.94 92 LYS A O 1
ATOM 800 N N . THR A 1 93 ? -18.109 6.260 8.224 1.00 89.50 93 THR A N 1
ATOM 801 C CA . THR A 1 93 ? -16.761 5.874 8.676 1.00 89.50 93 THR A CA 1
ATOM 802 C C . THR A 1 93 ? -16.436 4.422 8.312 1.00 89.50 93 THR A C 1
ATOM 804 O O . THR A 1 93 ? -15.339 4.121 7.835 1.00 89.50 93 THR A O 1
ATOM 807 N N . GLU A 1 94 ? -17.391 3.505 8.487 1.00 92.25 94 GLU A N 1
ATOM 808 C CA . GLU A 1 94 ? -17.239 2.112 8.058 1.00 92.25 94 GLU A CA 1
ATOM 809 C C . GLU A 1 94 ? -17.081 1.994 6.546 1.00 92.25 94 GLU A C 1
ATOM 811 O O . GLU A 1 94 ? -16.230 1.228 6.086 1.00 92.25 94 GLU A O 1
ATOM 816 N N . LYS A 1 95 ? -17.835 2.792 5.781 1.00 93.69 95 LYS A N 1
ATOM 817 C CA . LYS A 1 95 ? -17.730 2.814 4.325 1.00 93.69 95 LYS A CA 1
ATOM 818 C C . LYS A 1 95 ? -16.364 3.301 3.854 1.00 93.69 95 LYS A C 1
ATOM 820 O O . LYS A 1 95 ? -15.749 2.643 3.019 1.00 93.69 95 LYS A O 1
ATOM 825 N N . ILE A 1 96 ? -15.847 4.385 4.436 1.00 94.88 96 ILE A N 1
ATOM 826 C CA . ILE A 1 96 ? -14.494 4.887 4.153 1.00 94.88 96 ILE A CA 1
ATOM 827 C C . ILE A 1 96 ? -13.462 3.794 4.452 1.00 94.88 96 ILE A C 1
ATOM 829 O O . ILE A 1 96 ? -12.607 3.495 3.621 1.00 94.88 96 ILE A O 1
ATOM 833 N N . LYS A 1 97 ? -13.564 3.127 5.606 1.00 95.19 97 LYS A N 1
ATOM 834 C CA . LYS A 1 97 ? -12.646 2.043 5.983 1.00 95.19 97 LYS A CA 1
ATOM 835 C C . LYS A 1 97 ? -12.715 0.851 5.022 1.00 95.19 97 LYS A C 1
ATOM 837 O O . LYS A 1 97 ? -11.681 0.262 4.703 1.00 95.19 97 LYS A O 1
ATOM 842 N N . GLU A 1 98 ? -13.910 0.479 4.572 1.00 96.69 98 GLU A N 1
ATOM 843 C CA . GLU A 1 98 ? -14.116 -0.567 3.567 1.00 96.69 98 GLU A CA 1
ATOM 844 C C . GLU A 1 98 ? -13.478 -0.176 2.226 1.00 96.69 98 GLU A C 1
ATOM 846 O O . GLU A 1 98 ? -12.725 -0.960 1.646 1.00 96.69 98 GLU A O 1
ATOM 851 N N . ASN A 1 99 ? -13.725 1.048 1.760 1.00 97.38 99 ASN A N 1
ATOM 852 C CA . ASN A 1 99 ? -13.189 1.554 0.503 1.00 97.38 99 ASN A CA 1
ATOM 853 C C . ASN A 1 99 ? -11.659 1.629 0.523 1.00 97.38 99 ASN A C 1
ATOM 855 O O . ASN A 1 99 ? -11.016 1.129 -0.400 1.00 97.38 99 ASN A O 1
ATOM 859 N N . LYS A 1 100 ? -11.065 2.142 1.609 1.00 96.75 100 LYS A N 1
ATOM 860 C CA . LYS A 1 100 ? -9.608 2.151 1.814 1.00 96.75 100 LYS A CA 1
ATOM 861 C C . LYS A 1 100 ? -9.008 0.757 1.671 1.00 96.75 100 LYS A C 1
ATOM 863 O O . LYS A 1 100 ? -8.037 0.578 0.942 1.00 96.75 100 LYS A O 1
ATOM 868 N N . ARG A 1 101 ? -9.624 -0.255 2.297 1.00 96.62 101 ARG A N 1
ATOM 869 C CA . ARG A 1 101 ? -9.187 -1.657 2.169 1.00 96.62 101 ARG A CA 1
ATOM 870 C C . ARG A 1 101 ? -9.238 -2.137 0.719 1.00 96.62 101 ARG A C 1
ATOM 872 O O . ARG A 1 101 ? -8.282 -2.758 0.264 1.00 96.62 101 ARG A O 1
ATOM 879 N N . LYS A 1 102 ? -10.311 -1.831 -0.015 1.00 97.50 102 LYS A N 1
ATOM 880 C CA . LYS A 1 102 ? -10.440 -2.196 -1.437 1.00 97.50 102 LYS A CA 1
ATOM 881 C C . LYS A 1 102 ? -9.355 -1.540 -2.294 1.00 97.50 102 LYS A C 1
ATOM 883 O O . LYS A 1 102 ? -8.710 -2.238 -3.073 1.00 97.50 102 LYS A O 1
ATOM 888 N N . ILE A 1 103 ? -9.099 -0.244 -2.101 1.00 97.38 103 ILE A N 1
ATOM 889 C CA . ILE A 1 103 ? -8.017 0.487 -2.781 1.00 97.38 103 ILE A CA 1
ATOM 890 C C . ILE A 1 103 ? -6.663 -0.171 -2.480 1.00 97.38 103 ILE A C 1
ATOM 892 O O . ILE A 1 103 ? -5.897 -0.459 -3.400 1.00 97.38 103 ILE A O 1
ATOM 896 N N . THR A 1 104 ? -6.378 -0.475 -1.208 1.00 96.00 104 THR A N 1
ATOM 897 C CA . THR A 1 104 ? -5.137 -1.153 -0.806 1.00 96.00 104 THR A CA 1
ATOM 898 C C . THR A 1 104 ? -4.969 -2.510 -1.492 1.00 96.00 104 THR A C 1
ATOM 900 O O . THR A 1 104 ? -3.876 -2.815 -1.963 1.00 96.00 104 THR A O 1
ATOM 903 N N . GLU A 1 105 ? -6.019 -3.327 -1.580 1.00 96.25 105 GLU A N 1
ATOM 904 C CA . GLU A 1 105 ? -5.940 -4.636 -2.243 1.00 96.25 105 GLU A CA 1
ATOM 905 C C . GLU A 1 105 ? -5.720 -4.522 -3.758 1.00 96.25 105 GLU A C 1
ATOM 907 O O . GLU A 1 105 ? -4.936 -5.289 -4.325 1.00 96.25 105 GLU A O 1
ATOM 912 N N . ILE A 1 106 ? -6.332 -3.527 -4.411 1.00 96.50 106 ILE A N 1
ATOM 913 C CA . ILE A 1 106 ? -6.060 -3.226 -5.824 1.00 96.50 106 ILE A CA 1
ATOM 914 C C . ILE A 1 106 ? -4.589 -2.834 -6.006 1.00 96.50 106 ILE A C 1
ATOM 916 O O . ILE A 1 106 ? -3.895 -3.433 -6.826 1.00 96.50 106 ILE A O 1
ATOM 920 N N . LEU A 1 107 ? -4.072 -1.912 -5.191 1.00 96.44 107 LEU A N 1
ATOM 921 C CA . LEU A 1 107 ? -2.678 -1.468 -5.278 1.00 96.44 107 LEU A CA 1
ATOM 922 C C . LEU A 1 107 ? -1.674 -2.583 -4.972 1.00 96.44 107 LEU A C 1
ATOM 924 O O . LEU A 1 107 ? -0.644 -2.670 -5.638 1.00 96.44 107 LEU A O 1
ATOM 928 N N . LYS A 1 108 ? -1.967 -3.475 -4.017 1.00 94.94 108 LYS A N 1
ATOM 929 C CA . LYS A 1 108 ? -1.143 -4.667 -3.754 1.00 94.94 108 LYS A CA 1
ATOM 930 C C . LYS A 1 108 ? -1.080 -5.589 -4.966 1.00 94.94 108 LYS A C 1
ATOM 932 O O . LYS A 1 108 ? -0.015 -6.125 -5.267 1.00 94.94 108 LYS A O 1
ATOM 937 N N . ARG A 1 109 ? -2.206 -5.796 -5.656 1.00 95.56 109 ARG A N 1
ATOM 938 C CA . ARG A 1 109 ? -2.235 -6.592 -6.886 1.00 95.56 109 ARG A CA 1
ATOM 939 C C . ARG A 1 109 ? -1.414 -5.920 -7.986 1.00 95.56 109 ARG A C 1
ATOM 941 O O . ARG A 1 109 ? -0.520 -6.566 -8.523 1.00 95.56 109 ARG A O 1
ATOM 948 N N . MET A 1 110 ? -1.647 -4.633 -8.235 1.00 96.69 110 MET A N 1
ATOM 949 C CA . MET A 1 110 ? -0.891 -3.860 -9.223 1.00 96.69 110 MET A CA 1
ATOM 950 C C . MET A 1 110 ? 0.616 -3.883 -8.928 1.00 96.69 110 MET A C 1
ATOM 952 O O . MET A 1 110 ? 1.414 -4.079 -9.835 1.00 96.69 110 MET A O 1
ATOM 956 N N . ARG A 1 111 ? 1.018 -3.772 -7.652 1.00 95.25 111 ARG A N 1
ATOM 957 C CA . ARG A 1 111 ? 2.419 -3.905 -7.216 1.00 95.25 111 ARG A CA 1
ATOM 958 C C . ARG A 1 111 ? 3.028 -5.239 -7.643 1.00 95.25 111 ARG A C 1
ATOM 960 O O . ARG A 1 111 ? 4.1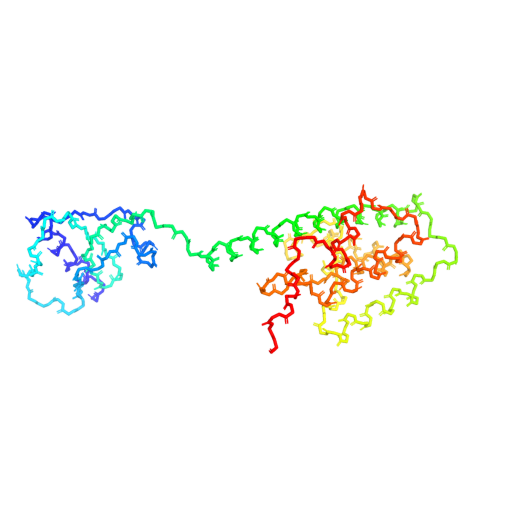61 -5.242 -8.112 1.00 95.25 111 ARG A O 1
ATOM 967 N N . ARG A 1 112 ? 2.319 -6.360 -7.464 1.00 94.62 112 ARG A N 1
ATOM 968 C CA . ARG A 1 112 ? 2.825 -7.685 -7.870 1.00 94.62 112 ARG A CA 1
ATOM 969 C C . ARG A 1 112 ? 3.082 -7.728 -9.372 1.00 94.62 112 ARG A C 1
ATOM 971 O O . ARG A 1 112 ? 4.191 -8.032 -9.783 1.00 94.62 112 ARG A O 1
ATOM 978 N N . GLU A 1 113 ? 2.099 -7.311 -10.161 1.00 96.44 113 GLU A N 1
ATOM 979 C CA . GLU A 1 113 ? 2.183 -7.299 -11.628 1.00 96.44 113 GLU A CA 1
ATOM 980 C C . GLU A 1 113 ? 3.291 -6.376 -12.138 1.00 96.44 113 GLU A C 1
ATOM 982 O O . GLU A 1 113 ? 4.075 -6.744 -13.008 1.00 96.44 113 GLU A O 1
ATOM 987 N N . ARG A 1 114 ? 3.403 -5.189 -11.539 1.00 97.19 114 ARG A N 1
ATOM 988 C CA . ARG A 1 114 ? 4.482 -4.241 -11.802 1.00 97.19 114 ARG A CA 1
ATOM 989 C C . ARG A 1 114 ? 5.851 -4.847 -11.502 1.00 97.19 114 ARG A C 1
ATOM 991 O O . ARG A 1 114 ? 6.775 -4.700 -12.295 1.00 97.19 114 ARG A O 1
ATOM 998 N N . ASN A 1 115 ? 5.998 -5.500 -10.351 1.00 96.31 115 ASN A N 1
ATOM 999 C CA . ASN A 1 115 ? 7.267 -6.100 -9.955 1.00 96.31 115 ASN A CA 1
ATOM 1000 C C . ASN A 1 115 ? 7.632 -7.280 -10.866 1.00 96.31 115 ASN A C 1
ATOM 1002 O O . ASN A 1 115 ? 8.798 -7.410 -11.223 1.00 96.31 115 ASN A O 1
ATOM 1006 N N . ASP A 1 116 ? 6.661 -8.093 -11.284 1.00 96.62 116 ASP A N 1
ATOM 1007 C CA . ASP A 1 116 ? 6.885 -9.183 -12.238 1.00 96.62 116 ASP A CA 1
ATOM 1008 C C . ASP A 1 116 ? 7.337 -8.645 -13.602 1.00 96.62 116 ASP A C 1
ATOM 1010 O O . ASP A 1 116 ? 8.346 -9.102 -14.136 1.00 96.62 116 ASP A O 1
ATOM 1014 N N . PHE A 1 117 ? 6.696 -7.587 -14.105 1.00 98.19 117 PHE A N 1
ATOM 1015 C CA . PHE A 1 117 ? 7.132 -6.898 -15.323 1.00 98.19 117 PHE A CA 1
ATOM 1016 C C . PHE A 1 117 ? 8.570 -6.357 -15.214 1.00 98.19 117 PHE A C 1
ATOM 1018 O O . PHE A 1 117 ? 9.385 -6.530 -16.119 1.00 98.19 117 PHE A O 1
ATOM 1025 N N . ILE A 1 118 ? 8.934 -5.749 -14.079 1.00 97.94 118 ILE A N 1
ATOM 1026 C CA . ILE A 1 118 ? 10.304 -5.258 -13.859 1.00 97.94 118 ILE A CA 1
ATOM 1027 C C . ILE A 1 118 ? 11.302 -6.421 -13.783 1.00 97.94 118 ILE A C 1
ATOM 1029 O O . ILE A 1 118 ? 12.404 -6.293 -14.309 1.00 97.94 118 ILE A O 1
ATOM 1033 N N . LYS A 1 119 ? 10.940 -7.578 -13.214 1.00 97.06 119 LYS A N 1
ATOM 1034 C CA . LYS A 1 119 ? 11.795 -8.781 -13.256 1.00 97.06 119 LYS A CA 1
ATOM 1035 C C . LYS A 1 119 ? 12.036 -9.255 -14.691 1.00 97.06 119 LYS A C 1
ATOM 1037 O O . LYS A 1 119 ? 13.140 -9.696 -15.018 1.00 97.06 119 LYS A O 1
ATOM 1042 N N . GLU A 1 120 ? 11.047 -9.142 -15.573 1.00 98.00 120 GLU A N 1
ATOM 1043 C CA . GLU A 1 120 ? 11.210 -9.463 -16.996 1.00 98.00 120 GLU A CA 1
ATOM 1044 C C . GLU A 1 120 ? 12.146 -8.482 -17.717 1.00 98.00 120 GLU A C 1
ATOM 1046 O O . GLU A 1 120 ? 12.983 -8.916 -18.511 1.00 98.00 120 GLU A O 1
ATOM 1051 N N . LEU A 1 121 ? 12.094 -7.188 -17.382 1.00 97.31 121 LEU A N 1
ATOM 1052 C CA . LEU A 1 121 ? 13.068 -6.196 -17.857 1.00 97.31 121 LEU A CA 1
ATOM 1053 C C . LEU A 1 121 ? 14.481 -6.483 -17.329 1.00 97.31 121 LEU A C 1
ATOM 1055 O O . LEU A 1 121 ? 15.457 -6.468 -18.083 1.00 97.31 121 LEU A O 1
ATOM 1059 N N . VAL A 1 122 ? 14.609 -6.772 -16.030 1.00 96.19 122 VAL A N 1
ATOM 1060 C CA . VAL A 1 122 ? 15.896 -7.049 -15.374 1.00 96.19 122 VAL A CA 1
ATOM 1061 C C . VAL A 1 122 ? 16.554 -8.287 -15.981 1.00 96.19 122 VAL A C 1
ATOM 1063 O O . VAL A 1 122 ? 17.712 -8.208 -16.396 1.00 96.19 122 VAL A O 1
ATOM 1066 N N . SER A 1 123 ? 15.796 -9.373 -16.150 1.00 95.50 123 SER A N 1
ATOM 1067 C CA . SER A 1 123 ? 16.266 -10.615 -16.785 1.00 95.50 123 SER A CA 1
ATOM 1068 C C . SER A 1 123 ? 16.514 -10.501 -18.294 1.00 95.50 123 SER A C 1
ATOM 1070 O O . SER A 1 123 ? 17.098 -11.407 -18.882 1.00 95.50 123 SER A O 1
ATOM 1072 N N . GLY A 1 124 ? 16.097 -9.402 -18.933 1.00 95.12 124 GLY A N 1
ATOM 1073 C CA . GLY A 1 124 ? 16.276 -9.175 -20.369 1.00 95.12 124 GLY A CA 1
ATOM 1074 C C . GLY A 1 124 ? 15.260 -9.896 -21.258 1.00 95.12 124 GLY A C 1
ATOM 1075 O O . GLY A 1 124 ? 15.411 -9.872 -22.476 1.00 95.12 124 GLY A O 1
ATOM 1076 N N . LYS A 1 125 ? 14.214 -10.505 -20.679 1.00 96.38 125 LYS A N 1
ATOM 1077 C CA . LYS A 1 125 ? 13.080 -11.059 -21.441 1.00 96.38 125 LYS A CA 1
ATOM 1078 C C . LYS A 1 125 ? 12.320 -9.966 -22.188 1.00 96.38 125 LYS A C 1
ATOM 1080 O O . LYS A 1 125 ? 11.877 -10.184 -23.310 1.00 96.38 125 LYS A O 1
ATOM 1085 N N . ILE A 1 126 ? 12.199 -8.794 -21.567 1.00 94.44 126 ILE A N 1
ATOM 1086 C CA . ILE A 1 126 ? 11.695 -7.574 -22.196 1.00 94.44 126 ILE A CA 1
ATOM 1087 C C . ILE A 1 126 ? 12.870 -6.609 -22.340 1.00 94.44 126 ILE A C 1
ATOM 1089 O O . ILE A 1 126 ? 13.663 -6.426 -21.415 1.00 94.44 126 ILE A O 1
ATOM 1093 N N . THR A 1 127 ? 12.994 -5.996 -23.514 1.00 94.69 127 THR A N 1
ATOM 1094 C CA . THR A 1 127 ? 14.014 -4.976 -23.772 1.00 94.69 127 THR A CA 1
ATOM 1095 C C . THR A 1 127 ? 13.428 -3.594 -23.519 1.00 94.69 127 THR A C 1
ATOM 1097 O O . THR A 1 127 ? 12.314 -3.308 -23.949 1.00 94.69 127 THR A O 1
ATOM 1100 N N . ILE A 1 128 ? 14.186 -2.728 -22.848 1.00 95.50 128 ILE A N 1
ATOM 1101 C CA . ILE A 1 128 ? 13.829 -1.314 -22.702 1.00 95.50 128 ILE A CA 1
ATOM 1102 C C . ILE A 1 128 ? 13.990 -0.645 -24.080 1.00 95.50 128 ILE A C 1
ATOM 1104 O O . ILE A 1 128 ? 15.095 -0.706 -24.632 1.00 95.50 128 ILE A O 1
ATOM 1108 N N . PRO A 1 129 ? 12.939 -0.031 -24.657 1.00 95.88 129 PRO A N 1
ATOM 1109 C CA . PRO A 1 129 ? 13.063 0.662 -25.937 1.00 95.88 129 PRO A CA 1
ATOM 1110 C C . PRO A 1 129 ? 14.077 1.811 -25.844 1.00 95.88 129 PRO A C 1
ATOM 1112 O O . PRO A 1 129 ? 14.177 2.480 -24.815 1.00 95.88 129 PRO A O 1
ATOM 1115 N N . LYS A 1 130 ? 14.847 2.043 -26.913 1.00 93.00 130 LYS A N 1
ATOM 1116 C CA . LYS A 1 130 ? 15.982 2.991 -26.908 1.00 93.00 130 LYS A CA 1
ATOM 1117 C C . LYS A 1 130 ? 15.548 4.442 -26.700 1.00 93.00 130 LYS A C 1
ATOM 1119 O O . LYS A 1 130 ? 16.330 5.255 -26.226 1.00 93.00 130 LYS A O 1
ATOM 1124 N N . GLU A 1 131 ? 14.323 4.757 -27.090 1.00 95.00 131 GLU A N 1
ATOM 1125 C CA . GLU A 1 131 ? 13.679 6.058 -26.966 1.00 95.00 131 GLU A CA 1
ATOM 1126 C C . GLU A 1 131 ? 13.215 6.378 -25.537 1.00 95.00 131 GLU A C 1
ATOM 1128 O O . 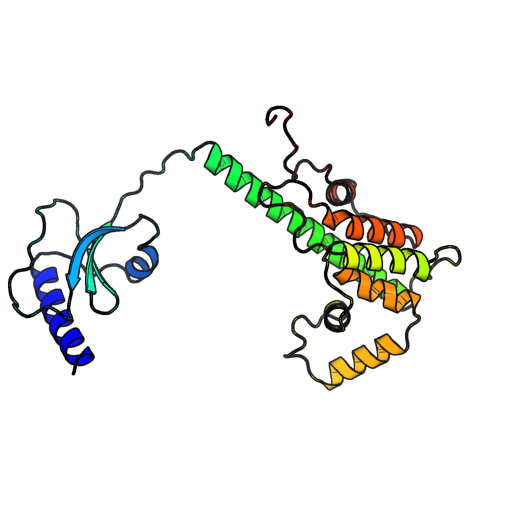GLU A 1 131 ? 12.896 7.530 -25.245 1.00 95.00 131 GLU A O 1
ATOM 1133 N N . VAL A 1 132 ? 13.175 5.386 -24.641 1.00 95.94 132 VAL A N 1
ATOM 1134 C CA . VAL A 1 132 ? 12.711 5.580 -23.266 1.00 95.94 132 VAL A CA 1
ATOM 1135 C C . VAL A 1 132 ? 13.874 5.999 -22.375 1.00 95.94 132 VAL A C 1
ATOM 1137 O O . VAL A 1 132 ? 14.723 5.189 -22.002 1.00 95.94 132 VAL A O 1
ATOM 1140 N N . ASP A 1 133 ? 13.885 7.268 -21.970 1.00 96.19 133 ASP A N 1
ATOM 1141 C CA . ASP A 1 133 ? 14.884 7.793 -21.038 1.00 96.19 133 ASP A CA 1
ATOM 1142 C C . ASP A 1 133 ? 14.524 7.460 -19.582 1.00 96.19 133 ASP A C 1
ATOM 1144 O O . ASP A 1 133 ? 13.936 8.255 -18.836 1.00 96.19 133 ASP A O 1
ATOM 1148 N N . VAL A 1 134 ? 14.871 6.234 -19.182 1.00 97.06 134 VAL A N 1
ATOM 1149 C CA . VAL A 1 134 ? 14.647 5.715 -17.825 1.00 97.06 134 VAL A CA 1
ATOM 1150 C C . VAL A 1 134 ? 15.424 6.504 -16.781 1.00 97.06 134 VAL A C 1
ATOM 1152 O O . VAL A 1 134 ? 14.926 6.692 -15.672 1.00 97.06 134 VAL A O 1
ATOM 1155 N N . LYS A 1 135 ? 16.637 6.960 -17.110 1.00 95.38 135 LYS A N 1
ATOM 1156 C CA . LYS A 1 135 ? 17.505 7.631 -16.139 1.00 95.38 135 LYS A CA 1
ATOM 1157 C C . LYS A 1 135 ? 16.946 9.000 -15.795 1.00 95.38 135 LYS A C 1
ATOM 1159 O O . LYS A 1 135 ? 16.710 9.260 -14.621 1.00 95.38 135 LYS A O 1
ATOM 1164 N N . GLU A 1 136 ? 16.667 9.829 -16.797 1.00 96.31 136 GLU A N 1
ATOM 1165 C CA . GLU A 1 136 ? 16.140 11.179 -16.587 1.00 96.31 136 GLU A CA 1
ATOM 1166 C C . GLU A 1 136 ? 14.724 11.139 -16.000 1.00 96.31 136 GLU A C 1
ATOM 1168 O O . GLU A 1 136 ? 14.427 11.810 -15.008 1.00 96.31 136 GLU A O 1
ATOM 1173 N N . THR A 1 137 ? 13.836 10.321 -16.576 1.00 96.81 137 THR A N 1
ATOM 1174 C CA . THR A 1 137 ? 12.445 10.228 -16.107 1.00 96.81 137 THR A CA 1
ATOM 1175 C C . THR A 1 137 ? 12.378 9.618 -14.711 1.00 96.81 137 THR A C 1
ATOM 1177 O O . THR A 1 137 ? 11.682 10.136 -13.837 1.00 96.81 137 THR A O 1
ATOM 1180 N N . GLY A 1 138 ? 13.131 8.543 -14.473 1.00 95.62 138 GLY A N 1
ATOM 1181 C CA . GLY A 1 138 ? 13.208 7.894 -13.170 1.00 95.62 138 GLY A CA 1
ATOM 1182 C C . GLY A 1 138 ? 13.808 8.806 -12.102 1.00 95.62 138 GLY A C 1
ATOM 1183 O O . GLY A 1 138 ? 13.257 8.907 -11.004 1.00 95.62 138 GLY A O 1
ATOM 1184 N N . TRP A 1 139 ? 14.865 9.550 -12.439 1.00 94.38 139 TRP A N 1
ATOM 1185 C CA . TRP A 1 139 ? 15.472 10.533 -11.542 1.00 94.38 139 TRP A CA 1
ATOM 1186 C C . TRP A 1 139 ? 14.494 11.644 -11.154 1.00 94.38 139 TRP A C 1
ATOM 1188 O O . TRP A 1 139 ? 14.358 11.950 -9.970 1.00 94.38 139 TRP A O 1
ATOM 1198 N N . LYS A 1 140 ? 13.735 12.187 -12.116 1.00 94.44 140 LYS A N 1
ATOM 1199 C CA . LYS A 1 140 ? 12.673 13.171 -11.840 1.00 94.44 140 LYS A CA 1
ATOM 1200 C C . LYS A 1 140 ? 11.622 12.634 -10.873 1.00 94.44 140 LYS A C 1
ATOM 1202 O O . LYS A 1 140 ? 11.202 13.355 -9.970 1.00 94.44 140 LYS A O 1
ATOM 1207 N N . ILE A 1 141 ? 11.199 11.379 -11.037 1.00 94.50 141 ILE A N 1
ATOM 1208 C CA . ILE A 1 141 ? 10.241 10.747 -10.119 1.00 94.50 141 ILE A CA 1
ATOM 1209 C C . ILE A 1 141 ? 10.845 10.634 -8.712 1.00 94.50 141 ILE A C 1
ATOM 1211 O O . ILE A 1 141 ? 10.176 10.984 -7.740 1.00 94.50 141 ILE A O 1
ATOM 1215 N N . MET A 1 142 ? 12.104 10.200 -8.591 1.00 90.75 142 MET A N 1
ATOM 1216 C CA . MET A 1 142 ? 12.771 10.099 -7.289 1.00 90.75 142 MET A CA 1
ATOM 1217 C C . MET A 1 142 ? 12.948 11.460 -6.613 1.00 90.75 142 MET A C 1
ATOM 1219 O O . MET A 1 142 ? 12.642 11.575 -5.430 1.00 90.75 142 MET A O 1
ATOM 1223 N N . ILE A 1 143 ? 13.382 12.495 -7.339 1.00 90.38 143 ILE A N 1
ATOM 1224 C CA . ILE A 1 143 ? 13.542 13.844 -6.779 1.00 90.38 143 ILE A CA 1
ATOM 1225 C C . ILE A 1 143 ? 12.216 14.388 -6.267 1.00 90.38 143 ILE A C 1
ATOM 1227 O O . ILE A 1 143 ? 12.167 14.819 -5.120 1.00 90.38 143 ILE A O 1
ATOM 1231 N N . ASN A 1 144 ? 11.140 14.288 -7.053 1.00 89.62 144 ASN A N 1
ATOM 1232 C CA . ASN A 1 144 ? 9.814 14.723 -6.605 1.00 89.62 144 ASN A CA 1
ATOM 1233 C C . ASN A 1 144 ? 9.407 14.015 -5.307 1.00 89.62 144 ASN A C 1
ATOM 1235 O O . ASN A 1 144 ? 8.864 14.632 -4.394 1.00 89.62 144 ASN A O 1
ATOM 1239 N N . ARG A 1 145 ? 9.717 12.718 -5.188 1.00 86.56 145 ARG A N 1
ATOM 1240 C CA . ARG A 1 145 ? 9.425 11.976 -3.964 1.00 86.56 145 ARG A CA 1
ATOM 1241 C C . ARG A 1 145 ? 10.228 12.480 -2.770 1.00 86.56 145 ARG A C 1
ATOM 1243 O O . ARG A 1 145 ? 9.660 12.614 -1.690 1.00 86.56 145 ARG A O 1
ATOM 1250 N N . ILE A 1 146 ? 11.520 12.730 -2.961 1.00 85.94 146 ILE A N 1
ATOM 1251 C CA . ILE A 1 146 ? 12.418 13.236 -1.917 1.00 85.94 146 ILE A CA 1
ATOM 1252 C C . ILE A 1 146 ? 11.949 14.619 -1.447 1.00 85.94 146 ILE A C 1
ATOM 1254 O O . ILE A 1 146 ? 11.890 14.869 -0.245 1.00 85.94 146 ILE A O 1
ATOM 1258 N N . THR A 1 147 ? 11.572 15.502 -2.375 1.00 86.19 147 THR A N 1
ATOM 1259 C CA . THR A 1 147 ? 11.140 16.869 -2.051 1.00 86.19 147 THR A CA 1
ATOM 1260 C C . THR A 1 147 ? 9.765 16.928 -1.391 1.00 86.19 147 THR A C 1
ATOM 1262 O O . THR A 1 147 ? 9.532 17.816 -0.578 1.00 86.19 147 THR A O 1
ATOM 1265 N N . ASP A 1 148 ? 8.886 15.961 -1.661 1.00 82.38 148 ASP A N 1
ATOM 1266 C CA . ASP A 1 148 ? 7.553 15.864 -1.047 1.00 82.38 148 ASP A CA 1
ATOM 1267 C C . ASP A 1 148 ? 7.571 15.147 0.325 1.00 82.38 148 ASP A C 1
ATOM 1269 O O . ASP A 1 148 ? 6.542 14.667 0.802 1.00 82.38 148 ASP A O 1
ATOM 1273 N N . GLY A 1 149 ? 8.744 15.015 0.961 1.00 75.12 149 GLY A N 1
ATOM 1274 C CA . GLY A 1 149 ? 8.900 14.348 2.263 1.00 75.12 149 GLY A CA 1
ATOM 1275 C C . GLY A 1 149 ? 8.707 12.827 2.214 1.00 75.12 149 GLY A C 1
ATOM 1276 O O . GLY A 1 149 ? 8.413 12.194 3.228 1.00 75.12 149 GLY A O 1
ATOM 1277 N N . GLY A 1 150 ? 8.825 12.231 1.027 1.00 72.62 150 GLY A N 1
ATOM 1278 C CA . GLY A 1 150 ? 8.720 10.796 0.811 1.00 72.62 150 GLY A CA 1
ATOM 1279 C C . GLY A 1 150 ? 9.968 10.007 1.208 1.00 72.62 150 GLY A C 1
ATOM 1280 O O . GLY A 1 150 ? 11.011 10.553 1.556 1.00 72.62 150 GLY A O 1
ATOM 1281 N N . SER A 1 151 ? 9.853 8.678 1.148 1.00 68.56 151 SER A N 1
ATOM 1282 C CA . SER A 1 151 ? 10.962 7.765 1.449 1.00 68.56 151 SER A CA 1
ATOM 1283 C C . SER A 1 151 ? 12.086 7.899 0.417 1.00 68.56 151 SER A C 1
ATOM 1285 O O . SER A 1 151 ? 11.821 8.090 -0.771 1.00 68.56 151 SER A O 1
ATOM 1287 N N . VAL A 1 152 ? 13.334 7.780 0.873 1.00 68.62 152 VAL A N 1
ATOM 1288 C CA . VAL A 1 152 ? 14.526 7.798 0.017 1.00 68.62 152 VAL A CA 1
ATOM 1289 C C . VAL A 1 152 ? 14.886 6.387 -0.466 1.00 68.62 152 VAL A C 1
ATOM 1291 O O . VAL A 1 152 ? 14.385 5.382 0.042 1.00 68.62 152 VAL A O 1
ATOM 1294 N N . ALA A 1 153 ? 15.762 6.300 -1.468 1.00 80.75 153 ALA A N 1
ATOM 1295 C CA . ALA A 1 153 ? 16.282 5.027 -1.956 1.00 80.75 153 ALA A CA 1
ATOM 1296 C C . ALA A 1 153 ? 17.109 4.317 -0.864 1.00 80.75 153 ALA A C 1
ATOM 1298 O O . ALA A 1 153 ? 18.086 4.866 -0.359 1.00 80.75 153 ALA A O 1
ATOM 1299 N N . HIS A 1 154 ? 16.726 3.085 -0.517 1.00 85.56 154 HIS A N 1
ATOM 1300 C CA . HIS A 1 154 ? 17.401 2.251 0.483 1.00 85.56 154 HIS A CA 1
ATOM 1301 C C . HIS A 1 154 ? 17.554 0.813 -0.019 1.00 85.56 154 HIS A C 1
ATOM 1303 O O . HIS A 1 154 ? 16.667 0.312 -0.710 1.00 85.56 154 HIS A O 1
ATOM 1309 N N . MET A 1 155 ? 18.600 0.102 0.418 1.00 90.56 155 MET A N 1
ATOM 1310 C CA . MET A 1 155 ? 18.796 -1.319 0.075 1.00 90.56 155 MET A CA 1
ATOM 1311 C C . MET A 1 155 ? 17.632 -2.219 0.506 1.00 90.56 155 MET A C 1
ATOM 1313 O O . MET A 1 155 ? 17.320 -3.182 -0.185 1.00 90.56 155 MET A O 1
ATOM 1317 N N . ASN A 1 156 ? 16.889 -1.849 1.554 1.00 88.56 156 ASN A N 1
ATOM 1318 C CA . ASN A 1 156 ? 15.657 -2.547 1.935 1.00 88.56 156 ASN A CA 1
ATOM 1319 C C . ASN A 1 156 ? 14.601 -2.584 0.815 1.00 88.56 156 ASN A C 1
ATOM 1321 O O . ASN A 1 156 ? 13.832 -3.538 0.738 1.00 88.56 156 ASN A O 1
ATOM 1325 N N . ALA A 1 157 ? 14.561 -1.580 -0.070 1.00 88.12 157 ALA A N 1
ATOM 1326 C CA . ALA A 1 157 ? 13.693 -1.612 -1.247 1.00 88.12 157 ALA A CA 1
ATOM 1327 C C . ALA A 1 157 ? 14.133 -2.695 -2.242 1.00 88.12 157 ALA A C 1
ATOM 1329 O O . ALA A 1 157 ? 13.293 -3.414 -2.781 1.00 88.12 157 ALA A O 1
ATOM 1330 N N . VAL A 1 158 ? 15.446 -2.833 -2.443 1.00 94.50 158 VAL A N 1
ATOM 1331 C CA . VAL A 1 158 ? 16.041 -3.851 -3.316 1.00 94.50 158 VAL A CA 1
ATOM 1332 C C . VAL A 1 158 ? 15.783 -5.244 -2.742 1.00 94.50 158 VAL A C 1
ATOM 1334 O O . VAL A 1 158 ? 15.229 -6.089 -3.436 1.00 94.50 158 VAL A O 1
ATOM 1337 N N . TYR A 1 159 ? 16.071 -5.477 -1.460 1.00 94.19 159 TYR A N 1
ATOM 1338 C CA . TYR A 1 159 ? 15.782 -6.755 -0.799 1.00 94.19 159 TYR A CA 1
ATOM 1339 C C . TYR A 1 159 ? 14.295 -7.133 -0.903 1.00 94.19 159 TYR A C 1
ATOM 1341 O O . TYR A 1 159 ? 13.967 -8.254 -1.295 1.00 94.19 159 TYR A O 1
ATOM 1349 N N . GLY A 1 160 ? 13.390 -6.180 -0.648 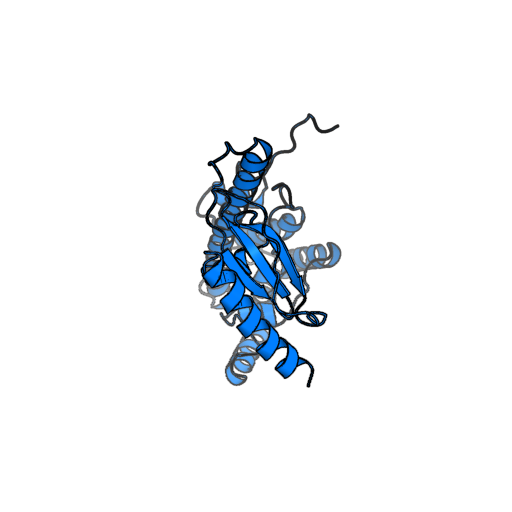1.00 91.00 160 GLY A N 1
ATOM 1350 C CA . GLY A 1 160 ? 11.948 -6.389 -0.792 1.00 91.00 160 GLY A CA 1
ATOM 1351 C C . GLY A 1 160 ? 11.526 -6.755 -2.218 1.00 91.00 160 GLY A C 1
ATOM 1352 O O . GLY A 1 160 ? 10.635 -7.584 -2.401 1.00 91.00 160 GLY A O 1
ATOM 1353 N N . PHE A 1 161 ? 12.186 -6.200 -3.240 1.00 93.31 161 PHE A N 1
ATOM 1354 C CA . PHE A 1 161 ? 11.958 -6.571 -4.640 1.00 93.31 161 PHE A CA 1
ATOM 1355 C C . PHE A 1 161 ? 12.334 -8.036 -4.930 1.00 93.31 161 PHE A C 1
ATOM 1357 O O . PHE A 1 161 ? 11.606 -8.728 -5.650 1.00 93.31 161 PHE A O 1
ATOM 1364 N N . TYR A 1 162 ? 13.412 -8.528 -4.312 1.00 92.94 162 TYR A N 1
ATOM 1365 C CA . TYR A 1 162 ? 13.841 -9.931 -4.380 1.00 92.94 162 TYR A CA 1
ATOM 1366 C C . TYR A 1 162 ? 13.100 -10.862 -3.400 1.00 92.94 162 TYR A C 1
ATOM 1368 O O . TYR A 1 162 ? 13.379 -12.056 -3.369 1.00 92.94 162 TYR A O 1
ATOM 1376 N N . GLY A 1 163 ? 12.108 -10.358 -2.657 1.00 91.00 163 GLY A N 1
ATOM 1377 C CA . GLY A 1 163 ? 11.233 -11.167 -1.799 1.00 91.00 163 GLY A CA 1
ATOM 1378 C C . GLY A 1 163 ? 11.664 -11.275 -0.335 1.00 91.00 163 GLY A C 1
ATOM 1379 O O . GLY A 1 163 ? 11.074 -12.053 0.409 1.00 91.00 163 GLY A O 1
ATOM 1380 N N . ILE A 1 164 ? 12.649 -10.489 0.103 1.00 91.56 164 ILE A N 1
ATOM 1381 C CA . ILE A 1 164 ? 13.052 -10.414 1.510 1.00 91.56 164 ILE A CA 1
ATOM 1382 C C . ILE A 1 164 ? 12.218 -9.341 2.214 1.00 91.56 164 ILE A C 1
ATOM 1384 O O . ILE A 1 164 ? 12.443 -8.144 2.035 1.00 91.56 164 ILE A O 1
ATOM 1388 N N . GLU A 1 165 ? 11.254 -9.766 3.032 1.00 84.00 165 GLU A N 1
ATOM 1389 C CA . GLU A 1 165 ? 10.385 -8.847 3.784 1.00 84.00 165 GLU A CA 1
ATOM 1390 C C . GLU A 1 165 ? 11.089 -8.223 4.998 1.00 84.00 165 GLU A C 1
ATOM 1392 O O . GLU A 1 165 ? 10.893 -7.041 5.285 1.00 84.00 165 GLU A O 1
ATOM 1397 N N . ASN A 1 166 ? 11.934 -8.999 5.688 1.00 87.31 166 ASN A N 1
ATOM 1398 C CA . ASN A 1 166 ? 12.709 -8.545 6.838 1.00 87.31 166 ASN A CA 1
ATOM 1399 C C . ASN A 1 166 ? 14.206 -8.769 6.606 1.00 87.31 166 ASN A C 1
ATOM 1401 O O . ASN A 1 166 ? 14.729 -9.868 6.785 1.00 87.31 166 ASN A O 1
ATOM 1405 N N . ALA A 1 167 ? 14.911 -7.698 6.247 1.00 84.56 167 ALA A N 1
ATOM 1406 C CA . ALA A 1 167 ? 16.351 -7.749 6.027 1.00 84.56 167 ALA A CA 1
ATOM 1407 C C . ALA A 1 167 ? 17.143 -8.123 7.294 1.00 84.56 167 ALA A C 1
ATOM 1409 O O . ALA A 1 167 ? 18.241 -8.652 7.178 1.00 84.56 167 ALA A O 1
ATOM 1410 N N . TYR A 1 168 ? 16.617 -7.910 8.504 1.00 85.50 168 TYR A N 1
ATOM 1411 C CA . TYR A 1 168 ? 17.325 -8.296 9.733 1.00 85.50 168 TYR A CA 1
ATOM 1412 C C . TYR A 1 168 ? 17.356 -9.811 9.956 1.00 85.50 168 TYR A C 1
ATOM 1414 O O . TYR A 1 168 ? 18.273 -10.312 10.599 1.00 85.50 168 TYR A O 1
ATOM 1422 N N . GLU A 1 169 ? 16.377 -10.536 9.417 1.00 88.25 169 GLU A N 1
ATOM 1423 C CA . GLU A 1 169 ? 16.249 -11.992 9.560 1.00 88.25 169 GLU A CA 1
ATOM 1424 C C . GLU A 1 169 ? 16.805 -12.756 8.349 1.00 88.25 169 GLU A C 1
ATOM 1426 O O . GLU A 1 169 ? 16.946 -13.979 8.391 1.00 88.25 169 GLU A O 1
ATOM 1431 N N . ALA A 1 170 ? 17.129 -12.048 7.265 1.00 90.31 170 ALA A N 1
ATOM 1432 C CA . ALA A 1 170 ? 17.681 -12.649 6.061 1.00 90.31 170 ALA A CA 1
ATOM 1433 C C . ALA A 1 170 ? 19.131 -13.106 6.259 1.00 90.31 170 ALA A C 1
ATOM 1435 O O . ALA A 1 170 ? 19.929 -12.435 6.919 1.00 90.31 170 ALA A O 1
ATOM 1436 N N . LYS A 1 171 ? 19.481 -14.234 5.628 1.00 93.00 171 LYS A N 1
ATOM 1437 C CA . LYS A 1 171 ? 20.850 -14.759 5.611 1.00 93.00 171 LYS A CA 1
ATOM 1438 C C . LYS A 1 171 ? 21.783 -13.779 4.906 1.00 93.00 171 LYS A C 1
ATOM 1440 O O . LYS A 1 171 ? 21.445 -13.264 3.843 1.00 93.00 171 LYS A O 1
ATOM 1445 N N . GLU A 1 172 ? 22.974 -13.586 5.461 1.00 93.50 172 GLU A N 1
ATOM 1446 C CA . GLU A 1 172 ? 23.932 -12.615 4.925 1.00 93.50 172 GLU A CA 1
ATOM 1447 C C . GLU A 1 172 ? 24.383 -12.965 3.500 1.00 93.50 172 GLU A C 1
ATOM 1449 O O . GLU A 1 172 ? 24.337 -12.114 2.620 1.00 93.50 172 GLU A O 1
ATOM 1454 N N . GLU A 1 173 ? 24.646 -14.247 3.225 1.00 94.38 173 GLU A N 1
ATOM 1455 C CA . GLU A 1 173 ? 24.988 -14.751 1.882 1.00 94.38 173 GLU A CA 1
ATOM 1456 C C . GLU A 1 173 ? 23.939 -14.384 0.816 1.00 94.38 173 GLU A C 1
ATOM 1458 O O . GLU A 1 173 ? 24.252 -14.140 -0.350 1.00 94.38 173 GLU A O 1
ATOM 1463 N N . GLU A 1 174 ? 22.663 -14.353 1.204 1.00 94.44 174 GLU A N 1
ATOM 1464 C CA . GLU A 1 174 ? 21.575 -14.005 0.300 1.00 94.44 174 GLU A CA 1
ATOM 1465 C C . GLU A 1 174 ? 21.511 -12.494 0.035 1.00 94.44 174 GLU A C 1
ATOM 1467 O O . GLU A 1 174 ? 21.257 -12.089 -1.103 1.00 94.44 174 GLU A O 1
ATOM 1472 N N . LYS A 1 175 ? 21.809 -11.662 1.040 1.00 94.62 175 LYS A N 1
ATOM 1473 C CA . LYS A 1 175 ? 21.938 -10.210 0.851 1.00 94.62 175 LYS A CA 1
ATOM 1474 C C . LYS A 1 175 ? 23.127 -9.870 -0.033 1.00 94.62 175 LYS A C 1
ATOM 1476 O O . LYS A 1 175 ? 22.949 -9.116 -0.982 1.00 94.62 175 LYS A O 1
ATOM 1481 N N . GLU A 1 176 ? 24.287 -10.474 0.217 1.00 95.81 176 GLU A N 1
ATOM 1482 C CA . GLU A 1 176 ? 25.499 -10.272 -0.586 1.00 95.81 176 GLU A CA 1
ATOM 1483 C C . GLU A 1 176 ? 25.265 -10.652 -2.054 1.00 95.81 176 GLU A C 1
ATOM 1485 O O . GLU A 1 176 ? 25.659 -9.919 -2.965 1.00 95.81 176 GLU A O 1
ATOM 1490 N N . ARG A 1 177 ? 24.555 -11.764 -2.307 1.00 96.19 177 ARG A N 1
ATOM 1491 C CA . ARG A 1 177 ? 24.141 -12.155 -3.662 1.00 96.19 177 ARG A CA 1
ATOM 1492 C C . ARG A 1 177 ? 23.287 -11.071 -4.322 1.00 96.19 177 ARG A C 1
ATOM 1494 O O . ARG A 1 177 ? 23.560 -10.706 -5.463 1.00 96.19 177 ARG A O 1
ATOM 1501 N N . ILE A 1 178 ? 22.269 -10.568 -3.620 1.00 96.56 178 ILE A N 1
ATOM 1502 C CA . ILE A 1 178 ? 21.361 -9.529 -4.133 1.00 96.56 178 ILE A CA 1
ATOM 1503 C C . ILE A 1 178 ? 22.101 -8.212 -4.374 1.00 96.56 178 ILE A C 1
ATOM 1505 O O . ILE A 1 178 ? 21.866 -7.560 -5.386 1.00 96.56 178 ILE A O 1
ATOM 1509 N N . GLU A 1 179 ? 22.989 -7.812 -3.468 1.00 96.31 179 GLU A N 1
ATOM 1510 C CA . GLU A 1 179 ? 23.804 -6.603 -3.604 1.00 96.31 179 GLU A CA 1
ATOM 1511 C C . GLU A 1 179 ? 24.695 -6.671 -4.834 1.00 96.31 179 GLU A C 1
ATOM 1513 O O . GLU A 1 179 ? 24.728 -5.726 -5.623 1.00 96.31 179 GLU A O 1
ATOM 1518 N N . LYS A 1 180 ? 25.369 -7.807 -5.029 1.00 96.94 180 LYS A N 1
ATOM 1519 C CA . LYS A 1 180 ? 26.209 -8.042 -6.198 1.00 96.94 180 LYS A CA 1
ATOM 1520 C C . LYS A 1 180 ? 25.390 -8.019 -7.488 1.00 96.94 180 LYS A C 1
ATOM 1522 O O . LYS A 1 180 ? 25.746 -7.294 -8.412 1.00 96.94 180 LYS A O 1
ATOM 1527 N N . GLU A 1 181 ? 24.273 -8.746 -7.533 1.00 96.00 181 GLU A N 1
ATOM 1528 C CA . GLU A 1 181 ? 23.366 -8.747 -8.688 1.00 96.00 181 GLU A CA 1
ATOM 1529 C C . GLU A 1 181 ? 22.864 -7.330 -8.997 1.00 96.00 181 GLU A C 1
ATOM 1531 O O . GLU A 1 181 ? 22.906 -6.883 -10.142 1.00 96.00 181 GLU A O 1
ATOM 1536 N N . PHE A 1 182 ? 22.445 -6.587 -7.970 1.00 97.00 182 PHE A N 1
ATOM 1537 C CA . PHE A 1 182 ? 21.992 -5.209 -8.112 1.00 97.00 182 PHE A CA 1
ATOM 1538 C C . PHE A 1 182 ? 23.103 -4.282 -8.619 1.00 97.00 182 PHE A C 1
ATOM 1540 O O . PHE A 1 182 ? 22.829 -3.425 -9.453 1.00 97.00 182 PHE A O 1
ATOM 1547 N N . ALA A 1 183 ? 24.346 -4.448 -8.166 1.00 96.31 183 ALA A N 1
ATOM 1548 C CA . ALA A 1 183 ? 25.481 -3.643 -8.613 1.00 96.31 183 ALA A CA 1
ATOM 1549 C C . ALA A 1 183 ? 25.896 -3.930 -10.070 1.00 96.31 183 ALA A C 1
ATOM 1551 O O . ALA A 1 183 ? 26.386 -3.026 -10.746 1.00 96.31 183 ALA A O 1
ATOM 1552 N N . GLU A 1 184 ? 25.696 -5.158 -10.556 1.00 97.00 184 GLU A N 1
ATOM 1553 C CA . GLU A 1 184 ? 26.113 -5.601 -11.896 1.00 97.00 184 GLU A CA 1
ATOM 1554 C C . GLU A 1 184 ? 25.103 -5.259 -13.007 1.00 97.00 184 GLU A C 1
ATOM 1556 O O . GLU A 1 184 ? 25.479 -5.147 -14.178 1.00 97.00 184 GLU A O 1
ATOM 1561 N N . ILE A 1 185 ? 23.821 -5.076 -12.675 1.00 96.56 185 ILE A N 1
ATOM 1562 C CA . ILE A 1 185 ? 22.801 -4.666 -13.653 1.00 96.56 185 ILE A CA 1
ATOM 1563 C C . ILE A 1 185 ? 22.949 -3.193 -14.066 1.00 96.56 185 ILE A C 1
ATOM 1565 O O . ILE A 1 185 ? 23.556 -2.369 -13.385 1.00 96.56 185 ILE A O 1
ATOM 1569 N N . SER A 1 186 ? 22.351 -2.834 -15.206 1.00 96.56 186 SER A N 1
ATOM 1570 C CA . SER A 1 186 ? 22.425 -1.466 -15.726 1.00 96.56 186 SER A CA 1
ATOM 1571 C C . SER A 1 186 ? 21.724 -0.452 -14.811 1.00 96.56 186 SER A C 1
ATOM 1573 O O . SER A 1 186 ? 20.753 -0.775 -14.123 1.00 96.56 186 SER A O 1
ATOM 1575 N N . GLN A 1 187 ? 22.168 0.807 -14.847 1.00 95.69 187 GLN A N 1
ATOM 1576 C CA . GLN A 1 187 ? 21.587 1.887 -14.037 1.00 95.69 187 GLN A CA 1
ATOM 1577 C C . GLN A 1 187 ? 20.088 2.089 -14.298 1.00 95.69 187 GLN A C 1
ATOM 1579 O O . GLN A 1 187 ? 19.343 2.420 -13.381 1.00 95.69 187 GLN A O 1
ATOM 1584 N N . GLU A 1 188 ? 19.627 1.871 -15.531 1.00 96.44 188 GLU A N 1
ATOM 1585 C CA . GLU A 1 188 ? 18.205 1.903 -15.883 1.00 96.44 188 GLU A CA 1
ATOM 1586 C C . GLU A 1 188 ? 17.433 0.841 -15.094 1.00 96.44 188 GLU A C 1
ATOM 1588 O O . GLU A 1 188 ? 16.386 1.123 -14.517 1.00 96.44 188 GLU A O 1
ATOM 1593 N N . LYS A 1 189 ? 17.973 -0.377 -15.003 1.00 97.00 189 LYS A N 1
ATOM 1594 C CA . LYS A 1 189 ? 17.358 -1.478 -14.255 1.00 97.00 189 LYS A CA 1
ATOM 1595 C C . LYS A 1 189 ? 17.416 -1.235 -12.744 1.00 97.00 189 LYS A C 1
ATOM 1597 O O . LYS A 1 189 ? 16.412 -1.446 -12.065 1.00 97.00 189 LYS A O 1
ATOM 1602 N N . GLN A 1 190 ? 18.537 -0.723 -12.228 1.00 96.44 190 GLN A N 1
ATOM 1603 C CA . GLN A 1 190 ? 18.661 -0.312 -10.822 1.00 96.44 190 GLN A CA 1
ATOM 1604 C C . GLN A 1 190 ? 17.603 0.736 -10.453 1.00 96.44 190 GLN A C 1
ATOM 1606 O O . GLN A 1 190 ? 16.911 0.598 -9.445 1.00 96.44 190 GLN A O 1
ATOM 1611 N N . MET A 1 191 ? 17.435 1.752 -11.308 1.00 95.69 191 MET A N 1
ATOM 1612 C CA . MET A 1 191 ? 16.442 2.817 -11.154 1.00 95.69 191 MET A CA 1
ATOM 1613 C C . MET A 1 191 ? 15.021 2.254 -11.051 1.00 95.69 191 MET A C 1
ATOM 1615 O O . MET A 1 191 ? 14.276 2.607 -10.137 1.00 95.69 191 MET A O 1
ATOM 1619 N N . LEU A 1 192 ? 14.650 1.340 -11.952 1.00 96.94 192 LEU A N 1
ATOM 1620 C CA . LEU A 1 192 ? 13.329 0.706 -11.944 1.00 96.94 192 LEU A CA 1
ATOM 1621 C C . LEU A 1 192 ? 13.070 -0.087 -10.661 1.00 96.94 192 LEU A C 1
ATOM 1623 O O . LEU A 1 192 ? 11.980 0.020 -10.098 1.00 96.94 192 LEU A O 1
ATOM 1627 N N . ILE A 1 193 ? 14.064 -0.838 -10.175 1.00 96.50 193 ILE A N 1
ATOM 1628 C CA . ILE A 1 193 ? 13.962 -1.589 -8.916 1.00 96.50 193 ILE A CA 1
ATOM 1629 C C . ILE A 1 193 ? 13.745 -0.635 -7.738 1.00 96.50 193 ILE A C 1
ATOM 1631 O O . ILE A 1 193 ? 12.817 -0.836 -6.955 1.00 96.50 193 ILE A O 1
ATOM 1635 N N . LEU A 1 194 ? 14.540 0.430 -7.620 1.00 94.56 194 LEU A N 1
ATOM 1636 C CA . LEU A 1 194 ? 14.409 1.393 -6.519 1.00 94.56 194 LEU A CA 1
ATOM 1637 C C . LEU A 1 194 ? 13.040 2.091 -6.525 1.00 94.56 194 LEU A C 1
ATOM 1639 O O . LEU A 1 194 ? 12.394 2.225 -5.480 1.00 94.56 194 LEU A O 1
ATOM 1643 N N . LEU A 1 195 ? 12.550 2.472 -7.707 1.00 94.06 195 LEU A N 1
ATOM 1644 C CA . LEU A 1 195 ? 11.245 3.114 -7.869 1.00 94.06 195 LEU A CA 1
ATOM 1645 C C . LEU A 1 195 ? 10.072 2.236 -7.416 1.00 94.06 195 LEU A C 1
ATOM 1647 O O . LEU A 1 195 ? 9.044 2.790 -7.026 1.00 94.06 195 LEU A O 1
ATOM 1651 N N . THR A 1 196 ? 10.216 0.904 -7.372 1.00 92.81 196 THR A N 1
ATOM 1652 C CA . THR A 1 196 ? 9.152 0.011 -6.868 1.00 92.81 196 THR A CA 1
ATOM 1653 C C . THR A 1 196 ? 8.713 0.329 -5.445 1.00 92.81 196 THR A C 1
ATOM 1655 O O . THR A 1 196 ? 7.546 0.119 -5.113 1.00 92.81 196 THR A O 1
ATOM 1658 N N . ARG A 1 197 ? 9.615 0.868 -4.616 1.00 89.06 197 ARG A N 1
ATOM 1659 C CA . ARG A 1 197 ? 9.301 1.298 -3.253 1.00 89.06 197 ARG A CA 1
ATOM 1660 C C . ARG A 1 197 ? 9.224 2.810 -3.132 1.00 89.06 197 ARG A C 1
ATOM 1662 O O . ARG A 1 197 ? 8.287 3.309 -2.519 1.00 89.06 197 ARG A O 1
ATOM 1669 N N . THR A 1 198 ? 10.172 3.529 -3.729 1.00 88.94 198 THR A N 1
ATOM 1670 C CA . THR A 1 198 ? 10.268 4.990 -3.605 1.00 88.94 198 THR A CA 1
ATOM 1671 C C . THR A 1 198 ? 9.025 5.684 -4.160 1.00 88.94 198 THR A C 1
ATOM 1673 O O . THR A 1 198 ? 8.474 6.573 -3.516 1.00 88.94 198 THR A O 1
ATOM 1676 N N . ALA A 1 199 ? 8.520 5.248 -5.318 1.00 90.69 199 ALA A N 1
ATOM 1677 C CA . ALA A 1 199 ? 7.358 5.878 -5.941 1.00 90.69 199 ALA A CA 1
ATOM 1678 C C . ALA A 1 199 ? 6.043 5.618 -5.185 1.00 90.69 199 ALA A C 1
ATOM 1680 O O . ALA A 1 199 ? 5.050 6.294 -5.448 1.00 90.69 199 ALA A O 1
ATOM 1681 N N . GLU A 1 200 ? 6.007 4.656 -4.258 1.00 88.69 200 GLU A N 1
ATOM 1682 C CA . GLU A 1 200 ? 4.792 4.326 -3.521 1.00 88.69 200 GLU A CA 1
ATOM 1683 C C . GLU A 1 200 ? 4.552 5.289 -2.347 1.00 88.69 200 GLU A C 1
ATOM 1685 O O . GLU A 1 200 ? 5.465 5.589 -1.561 1.00 88.69 200 GLU A O 1
ATOM 1690 N N . PRO A 1 201 ? 3.311 5.777 -2.179 1.00 87.81 201 PRO A N 1
ATOM 1691 C CA . PRO A 1 201 ? 2.950 6.505 -0.980 1.00 87.81 201 PRO A CA 1
ATOM 1692 C C . PRO A 1 201 ? 2.783 5.549 0.205 1.00 87.81 201 PRO A C 1
ATOM 1694 O O . PRO A 1 201 ? 2.648 4.335 0.042 1.00 87.81 201 PRO A O 1
ATOM 1697 N N . TYR A 1 202 ? 2.793 6.114 1.413 1.00 85.31 202 TYR A N 1
ATOM 1698 C CA . TYR A 1 202 ? 2.523 5.350 2.631 1.00 85.31 202 TYR A CA 1
ATOM 1699 C C . TYR A 1 202 ? 1.075 4.837 2.639 1.00 85.31 202 TYR A C 1
ATOM 1701 O O . TYR A 1 202 ? 0.835 3.643 2.810 1.00 85.31 202 TYR A O 1
ATOM 1709 N N . GLU A 1 203 ? 0.131 5.731 2.343 1.00 90.62 203 GLU A N 1
ATOM 1710 C CA . GLU A 1 203 ? -1.275 5.423 2.099 1.00 90.62 203 GLU A CA 1
ATOM 1711 C C . GLU A 1 203 ? -1.728 6.072 0.788 1.00 90.62 203 GLU A C 1
ATOM 1713 O O . GLU A 1 203 ? -1.196 7.094 0.365 1.00 90.62 203 GLU A O 1
ATOM 1718 N N . ALA A 1 204 ? -2.706 5.461 0.120 1.00 93.44 204 ALA A N 1
ATOM 1719 C CA . ALA A 1 204 ? -3.283 5.999 -1.115 1.00 93.44 204 ALA A CA 1
ATOM 1720 C C . ALA A 1 204 ? -4.403 7.018 -0.864 1.00 93.44 204 ALA A C 1
ATOM 1722 O O . ALA A 1 204 ? -4.916 7.612 -1.813 1.00 93.44 204 ALA A O 1
ATOM 1723 N N . THR A 1 205 ? -4.801 7.170 0.398 1.00 95.12 205 THR A N 1
ATOM 1724 C CA . THR A 1 205 ? -5.895 8.025 0.847 1.00 95.12 205 THR A CA 1
ATOM 1725 C C . THR A 1 205 ? -5.517 8.763 2.120 1.00 95.12 205 THR A C 1
ATOM 1727 O O . THR A 1 205 ? -4.826 8.177 2.950 1.00 95.12 205 THR A O 1
ATOM 1730 N N . ASP A 1 206 ? -6.078 9.948 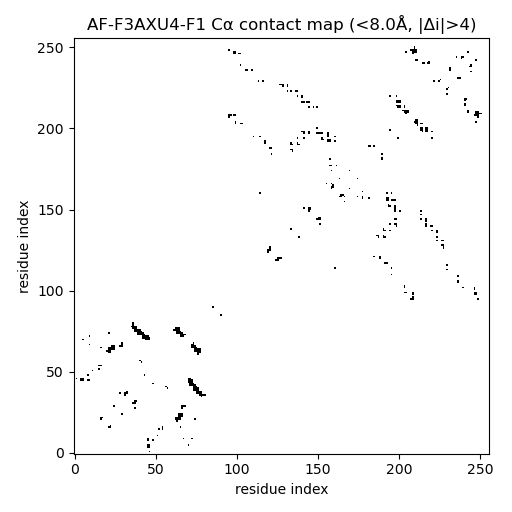2.339 1.00 92.62 206 ASP A N 1
ATOM 1731 C CA . ASP A 1 206 ? -6.033 10.622 3.641 1.00 92.62 206 ASP A CA 1
ATOM 1732 C C . ASP A 1 206 ? -6.943 9.935 4.683 1.00 92.62 206 ASP A C 1
ATOM 1734 O O . ASP A 1 206 ? -7.570 8.908 4.408 1.00 92.62 206 ASP A O 1
ATOM 1738 N N . TYR A 1 207 ? -7.075 10.504 5.888 1.00 89.12 207 TYR A N 1
ATOM 1739 C CA . TYR A 1 207 ? -7.960 9.982 6.941 1.00 89.12 207 TYR A CA 1
ATOM 1740 C C . TYR A 1 207 ? -9.432 9.844 6.498 1.00 89.12 207 TYR A C 1
ATOM 1742 O O . TYR A 1 207 ? -10.073 8.845 6.843 1.00 89.12 207 TYR A O 1
ATOM 1750 N N . TYR A 1 208 ? -9.925 10.769 5.679 1.00 92.00 208 TYR A N 1
ATOM 1751 C CA . TYR A 1 208 ? -11.315 10.867 5.228 1.00 92.00 208 TYR A CA 1
ATOM 1752 C C . TYR A 1 208 ? -11.614 10.077 3.942 1.00 92.00 208 TYR A C 1
ATOM 1754 O O . TYR A 1 208 ? -12.771 9.967 3.541 1.00 92.00 208 TYR A O 1
ATOM 1762 N N . GLY A 1 209 ? -10.603 9.454 3.331 1.00 94.19 209 GLY A N 1
ATOM 1763 C CA . GLY A 1 209 ? -10.755 8.646 2.121 1.00 94.19 209 GLY A CA 1
ATOM 1764 C C . GLY A 1 209 ? -10.567 9.422 0.817 1.00 94.19 209 GLY A C 1
ATOM 1765 O O . GLY A 1 209 ? -10.820 8.850 -0.243 1.00 94.19 209 GLY A O 1
ATOM 1766 N N . HIS A 1 210 ? -10.118 10.678 0.867 1.00 95.94 210 HIS A N 1
ATOM 1767 C CA . HIS A 1 210 ? -9.756 11.449 -0.322 1.00 95.94 210 HIS A CA 1
ATOM 1768 C C . HIS A 1 210 ? -8.457 10.928 -0.926 1.00 95.94 210 HIS A C 1
ATOM 1770 O O . HIS A 1 210 ? -7.649 10.299 -0.244 1.00 95.94 210 HIS A O 1
ATOM 1776 N N . TYR A 1 211 ? -8.250 11.190 -2.212 1.00 95.12 211 TYR A N 1
ATOM 1777 C CA . TYR A 1 211 ? -7.044 10.789 -2.927 1.00 95.12 211 TYR A CA 1
ATOM 1778 C C . TYR A 1 211 ? -5.789 11.494 -2.388 1.00 95.12 211 TYR A C 1
ATOM 1780 O O . TYR A 1 211 ? -5.737 12.718 -2.286 1.00 95.12 211 TYR A O 1
ATOM 1788 N N . GLU A 1 212 ? -4.748 10.716 -2.089 1.00 91.94 212 GLU A N 1
ATOM 1789 C CA . GLU A 1 212 ? -3.492 11.235 -1.544 1.00 91.94 212 GLU A CA 1
ATOM 1790 C C . GLU A 1 212 ? -2.595 11.833 -2.642 1.00 91.94 212 GLU A C 1
ATOM 1792 O O . GLU A 1 212 ? -2.287 11.174 -3.639 1.00 91.94 212 GLU A O 1
ATOM 1797 N N . LYS A 1 213 ? -2.084 13.057 -2.444 1.00 86.44 213 LYS A N 1
ATOM 1798 C CA . LYS A 1 213 ? -1.204 13.740 -3.417 1.00 86.44 213 LYS A CA 1
ATOM 1799 C C . LYS A 1 213 ? 0.055 12.927 -3.723 1.00 86.44 213 LYS A C 1
ATOM 1801 O O . LYS A 1 213 ? 0.493 12.881 -4.877 1.00 86.44 213 LYS A O 1
ATOM 1806 N N . GLY A 1 214 ? 0.579 12.211 -2.724 1.00 85.12 214 GLY A N 1
ATOM 1807 C CA . GLY A 1 214 ? 1.732 11.315 -2.867 1.00 85.12 214 GLY A CA 1
ATOM 1808 C C . GLY A 1 214 ? 1.572 10.211 -3.926 1.00 85.12 214 GLY A C 1
ATOM 1809 O O . GLY A 1 214 ? 2.571 9.713 -4.446 1.00 85.12 214 GLY A O 1
ATOM 1810 N N . MET A 1 215 ? 0.343 9.869 -4.329 1.00 92.31 215 MET A N 1
ATOM 1811 C CA . MET A 1 215 ? 0.071 8.917 -5.417 1.00 92.31 215 MET A CA 1
ATOM 1812 C C . MET A 1 215 ? 0.573 9.396 -6.791 1.00 92.31 215 MET A C 1
ATOM 1814 O O . MET A 1 215 ? 0.753 8.579 -7.697 1.00 92.31 215 MET A O 1
ATOM 1818 N N . LYS A 1 216 ? 0.852 10.700 -6.964 1.00 92.44 216 LYS A N 1
ATOM 1819 C CA . LYS A 1 216 ? 1.412 11.252 -8.209 1.00 92.44 216 LYS A CA 1
ATOM 1820 C C . LYS A 1 216 ? 2.693 10.533 -8.637 1.00 92.44 216 LYS A C 1
ATOM 1822 O O . LYS A 1 216 ? 2.814 10.199 -9.813 1.00 92.44 216 LYS A O 1
ATOM 1827 N N . CYS A 1 217 ? 3.616 10.270 -7.710 1.00 93.56 217 CYS A N 1
ATOM 1828 C CA . CYS A 1 217 ? 4.876 9.594 -8.030 1.00 93.56 217 CYS A CA 1
ATOM 1829 C C . CYS A 1 217 ? 4.632 8.171 -8.543 1.00 93.56 217 CYS A C 1
ATOM 1831 O O . CYS A 1 217 ? 5.222 7.765 -9.542 1.00 93.56 217 CYS A O 1
ATOM 1833 N N . LEU A 1 218 ? 3.710 7.440 -7.910 1.00 95.31 218 LEU A N 1
ATOM 1834 C CA . LEU A 1 218 ? 3.331 6.096 -8.335 1.00 95.31 218 LEU A CA 1
ATOM 1835 C C . LEU A 1 218 ? 2.718 6.108 -9.738 1.00 95.31 218 LEU A C 1
ATOM 1837 O O . LEU A 1 218 ? 3.075 5.284 -10.577 1.00 95.31 218 LEU A O 1
ATOM 1841 N N . ARG A 1 219 ? 1.826 7.063 -10.016 1.00 96.12 219 ARG A N 1
ATOM 1842 C CA . ARG A 1 219 ? 1.227 7.240 -11.343 1.00 96.12 219 ARG A CA 1
ATOM 1843 C C . ARG A 1 219 ? 2.277 7.570 -12.404 1.00 96.12 219 ARG A C 1
ATOM 1845 O O . ARG A 1 219 ? 2.254 6.977 -13.479 1.00 96.12 219 ARG A O 1
ATOM 1852 N N . ASP A 1 220 ? 3.187 8.497 -12.116 1.00 96.31 220 ASP A N 1
ATOM 1853 C CA . ASP A 1 220 ? 4.256 8.879 -13.044 1.00 96.31 220 ASP A CA 1
ATOM 1854 C C . ASP A 1 220 ? 5.213 7.697 -13.298 1.00 96.31 220 ASP A C 1
ATOM 1856 O O . ASP A 1 220 ? 5.642 7.484 -14.431 1.00 96.31 220 ASP A O 1
ATOM 1860 N N . PHE A 1 221 ? 5.447 6.847 -12.293 1.00 97.31 221 PHE A N 1
ATOM 1861 C CA . PHE A 1 221 ? 6.192 5.603 -12.468 1.00 97.31 221 PHE A CA 1
ATOM 1862 C C . PHE A 1 221 ? 5.473 4.600 -13.378 1.00 97.31 221 PHE A C 1
ATOM 1864 O O . PHE A 1 221 ? 6.090 4.061 -14.294 1.00 97.31 221 PHE A O 1
ATOM 1871 N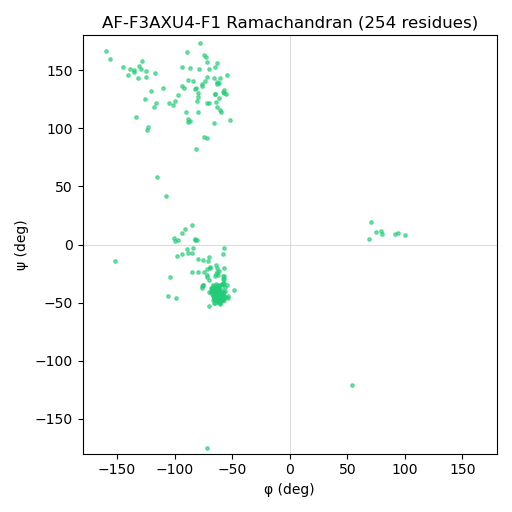 N . TYR A 1 222 ? 4.165 4.388 -13.211 1.00 98.06 222 TYR A N 1
ATOM 1872 C CA . TYR A 1 222 ? 3.420 3.541 -14.147 1.00 98.06 222 TYR A CA 1
ATOM 1873 C C . TYR A 1 222 ? 3.435 4.090 -15.577 1.00 98.06 222 TYR A C 1
ATOM 1875 O O . TYR A 1 222 ? 3.561 3.305 -16.510 1.00 98.06 222 TYR A O 1
ATOM 1883 N N . ARG A 1 223 ? 3.374 5.415 -15.771 1.00 97.62 223 ARG A N 1
ATOM 1884 C CA . ARG A 1 223 ? 3.508 6.026 -17.107 1.00 97.62 223 ARG A CA 1
ATOM 1885 C C . ARG A 1 223 ? 4.856 5.706 -17.748 1.00 97.62 223 ARG A C 1
ATOM 1887 O O . ARG A 1 223 ? 4.891 5.372 -18.928 1.00 97.62 223 ARG A O 1
ATOM 1894 N N . LEU A 1 224 ? 5.942 5.758 -16.975 1.00 98.19 224 LEU A N 1
ATOM 1895 C CA . LEU A 1 224 ? 7.267 5.337 -17.432 1.00 98.19 224 LEU A CA 1
ATOM 1896 C C . LEU A 1 224 ? 7.273 3.849 -17.832 1.00 98.19 224 LEU A C 1
ATOM 1898 O O . LEU A 1 224 ? 7.787 3.500 -18.890 1.00 98.19 224 LEU A O 1
ATOM 1902 N N . LEU A 1 225 ? 6.647 2.972 -17.045 1.00 98.25 225 LEU A N 1
ATOM 1903 C CA . LEU A 1 225 ? 6.555 1.543 -17.375 1.00 98.25 225 LEU A CA 1
ATOM 1904 C C . LEU A 1 225 ? 5.696 1.268 -18.619 1.00 98.25 225 LEU A C 1
ATOM 1906 O O . LEU A 1 225 ? 6.021 0.374 -19.398 1.00 98.25 225 LEU A O 1
ATOM 1910 N N . GLN A 1 226 ? 4.627 2.036 -18.847 1.00 97.38 226 GLN A N 1
ATOM 1911 C CA . GLN A 1 226 ? 3.801 1.913 -20.054 1.00 97.38 226 GLN A CA 1
ATOM 1912 C C . GLN A 1 226 ? 4.598 2.210 -21.329 1.00 97.38 226 GLN A C 1
ATOM 1914 O O . GLN A 1 226 ? 4.391 1.540 -22.337 1.00 97.38 226 GLN A O 1
ATOM 1919 N N . GLN A 1 227 ? 5.557 3.144 -21.279 1.00 97.50 227 GLN A N 1
ATOM 1920 C CA . GLN A 1 227 ? 6.473 3.400 -22.400 1.00 97.50 227 GLN A CA 1
ATOM 1921 C C . GLN A 1 227 ? 7.362 2.187 -22.724 1.00 97.50 227 GLN A C 1
ATOM 1923 O O . GLN A 1 227 ? 7.859 2.074 -23.838 1.00 97.50 227 GLN A O 1
ATOM 1928 N N . MET A 1 228 ? 7.533 1.259 -21.777 1.00 97.69 228 MET A N 1
ATOM 1929 C CA . MET A 1 228 ? 8.274 0.004 -21.953 1.00 97.69 228 MET A CA 1
ATOM 1930 C C . MET A 1 228 ? 7.363 -1.191 -22.274 1.00 97.69 228 MET A C 1
ATOM 1932 O O . MET A 1 228 ? 7.846 -2.317 -22.351 1.00 97.69 228 MET A O 1
ATOM 1936 N N . GLY A 1 229 ? 6.054 -0.969 -22.438 1.00 96.69 229 GLY A N 1
ATOM 1937 C CA . GLY A 1 229 ? 5.083 -2.012 -22.777 1.00 96.69 229 GLY A CA 1
ATOM 1938 C C . GLY A 1 229 ? 4.262 -2.561 -21.606 1.00 96.69 229 GLY A C 1
ATOM 1939 O O . GLY A 1 229 ? 3.512 -3.516 -21.799 1.00 96.69 229 GLY A O 1
ATOM 1940 N N . PHE A 1 230 ? 4.346 -1.978 -20.403 1.00 97.81 230 PHE A N 1
ATOM 1941 C CA . PHE A 1 230 ? 3.435 -2.349 -19.316 1.00 97.81 230 PHE A CA 1
ATOM 1942 C C . PHE A 1 230 ? 1.983 -2.010 -19.682 1.00 97.81 230 PHE A C 1
ATOM 1944 O O . PHE A 1 230 ? 1.696 -0.933 -20.210 1.00 97.81 230 PHE A O 1
ATOM 1951 N N . SER A 1 231 ? 1.045 -2.891 -19.338 1.00 95.69 231 SER A N 1
ATOM 1952 C CA . SER A 1 231 ? -0.389 -2.657 -19.523 1.00 95.69 231 SER A CA 1
ATOM 1953 C C . SER A 1 231 ? -1.169 -2.991 -18.254 1.00 95.69 231 SER A C 1
ATOM 1955 O O . SER A 1 231 ? -0.833 -3.921 -17.525 1.00 95.69 231 SER A O 1
ATOM 1957 N N . PHE A 1 232 ? -2.208 -2.200 -17.982 1.00 94.56 232 PHE A N 1
ATOM 1958 C CA . PHE A 1 232 ? -3.134 -2.452 -16.879 1.00 94.56 232 PHE A CA 1
ATOM 1959 C C . PHE A 1 232 ? -4.138 -3.534 -17.257 1.00 94.56 232 PHE A C 1
ATOM 1961 O O . PHE A 1 232 ? -4.541 -3.636 -18.417 1.00 94.56 232 PHE A O 1
ATOM 1968 N N . ARG A 1 233 ? -4.624 -4.283 -16.264 1.00 91.50 233 ARG A N 1
ATOM 1969 C CA . ARG A 1 233 ? -5.669 -5.294 -16.486 1.00 91.50 233 ARG A CA 1
ATOM 1970 C C . ARG A 1 233 ? -7.040 -4.679 -16.703 1.00 91.50 233 ARG A C 1
ATOM 1972 O O . ARG A 1 233 ? -7.925 -5.326 -17.256 1.00 91.50 233 ARG A O 1
ATOM 1979 N N . SER A 1 234 ? -7.250 -3.461 -16.212 1.00 93.88 234 SER A N 1
ATOM 1980 C CA . SER A 1 234 ? -8.545 -2.794 -16.296 1.00 93.88 234 SER A CA 1
ATOM 1981 C C . SER A 1 234 ? -8.432 -1.276 -16.224 1.00 93.88 234 SER A C 1
ATOM 1983 O O . SER A 1 234 ? -7.473 -0.723 -15.684 1.00 93.88 234 SER A O 1
ATOM 1985 N N . LEU A 1 235 ? -9.477 -0.600 -16.706 1.00 94.25 235 LEU A N 1
ATOM 1986 C CA . LEU A 1 235 ? -9.648 0.842 -16.529 1.00 94.25 235 LEU A CA 1
ATOM 1987 C C . LEU A 1 235 ? -9.767 1.235 -15.045 1.00 94.25 235 LEU A C 1
ATOM 1989 O O . LEU A 1 235 ? -9.394 2.344 -14.675 1.00 94.25 235 LEU A O 1
ATOM 1993 N N . GLU A 1 236 ? -10.238 0.332 -14.183 1.00 94.75 236 GLU A N 1
ATOM 1994 C CA . GLU A 1 236 ? -10.367 0.596 -12.747 1.00 94.75 236 GLU A CA 1
ATOM 1995 C C . GLU A 1 236 ? -9.005 0.837 -12.083 1.00 94.75 236 GLU A C 1
ATOM 1997 O O . GLU A 1 236 ? -8.871 1.735 -11.257 1.00 94.75 236 GLU A O 1
ATOM 2002 N N . GLU A 1 237 ? -7.955 0.128 -12.501 1.00 95.50 237 GLU A N 1
ATOM 2003 C CA . GLU A 1 237 ? -6.590 0.348 -11.994 1.00 95.50 237 GLU A CA 1
ATOM 2004 C C . GLU A 1 237 ? -6.059 1.741 -12.363 1.00 95.50 237 GLU A C 1
ATOM 2006 O O . GLU A 1 237 ? -5.421 2.408 -11.545 1.00 95.50 237 GLU A O 1
ATOM 2011 N N . LEU A 1 238 ? -6.403 2.229 -13.558 1.00 94.88 238 LEU A N 1
ATOM 2012 C CA . LEU A 1 238 ? -6.108 3.600 -13.974 1.00 94.88 238 LEU A CA 1
ATOM 2013 C C . LEU A 1 238 ? -6.888 4.626 -13.146 1.00 94.88 238 LEU A C 1
ATOM 2015 O O . LEU A 1 238 ? -6.314 5.629 -12.723 1.00 94.88 238 LEU A O 1
ATOM 2019 N N . LYS A 1 239 ? -8.177 4.387 -12.880 1.00 96.44 239 LYS A N 1
ATOM 2020 C CA . LYS A 1 239 ? -8.988 5.273 -12.028 1.00 96.44 239 LYS A CA 1
ATOM 2021 C C . LYS A 1 239 ? -8.442 5.347 -10.601 1.00 96.44 239 LYS A C 1
ATOM 2023 O O . LYS A 1 239 ? -8.435 6.431 -10.022 1.00 96.44 239 LYS A O 1
ATOM 2028 N N . ILE A 1 240 ? -7.930 4.237 -10.056 1.00 96.69 240 ILE A N 1
ATOM 2029 C CA . ILE A 1 240 ? -7.252 4.223 -8.749 1.00 96.69 240 ILE A CA 1
ATOM 2030 C C . ILE A 1 240 ? -6.027 5.143 -8.764 1.00 96.69 240 ILE A C 1
ATOM 2032 O O . ILE A 1 240 ? -5.906 6.024 -7.919 1.00 96.69 240 ILE A O 1
ATOM 2036 N N . LEU A 1 241 ? -5.139 4.997 -9.752 1.00 95.62 241 LEU A N 1
ATOM 2037 C CA . LEU A 1 241 ? -3.934 5.832 -9.860 1.00 95.62 241 LEU A CA 1
ATOM 2038 C C . LEU A 1 241 ? -4.222 7.315 -10.105 1.00 95.62 241 LEU A C 1
ATOM 2040 O O . LEU A 1 241 ? -3.382 8.160 -9.802 1.00 95.62 241 LEU A O 1
ATOM 2044 N N . ASN A 1 242 ? -5.372 7.631 -10.695 1.00 94.31 242 ASN A N 1
ATOM 2045 C CA . ASN A 1 242 ? -5.762 9.001 -11.009 1.00 94.31 242 ASN A CA 1
ATOM 2046 C C . ASN A 1 242 ? -6.620 9.655 -9.919 1.00 94.31 242 ASN A C 1
ATOM 2048 O O . ASN A 1 242 ? -6.879 10.849 -10.023 1.00 94.31 242 ASN A O 1
ATOM 2052 N N . GLY A 1 243 ? -7.062 8.907 -8.902 1.00 94.88 243 GLY A N 1
ATOM 2053 C CA . GLY A 1 243 ? -7.958 9.426 -7.865 1.00 94.88 243 GLY A CA 1
ATOM 2054 C C . GLY A 1 243 ? -9.408 9.602 -8.304 1.00 94.88 243 GLY A C 1
ATOM 2055 O O . GLY A 1 243 ? -10.199 10.194 -7.582 1.00 94.88 243 GLY A O 1
ATOM 2056 N N . THR A 1 244 ? -9.775 9.079 -9.475 1.00 95.56 244 THR A N 1
ATOM 2057 C CA . THR A 1 244 ? -11.110 9.242 -10.075 1.00 95.56 244 THR A CA 1
ATOM 2058 C C . THR A 1 244 ? -12.022 8.037 -9.852 1.00 95.56 244 THR A C 1
ATOM 2060 O O . THR A 1 244 ? -13.132 7.983 -10.376 1.00 95.56 244 THR A O 1
ATOM 2063 N N . HIS A 1 245 ? -11.556 7.033 -9.108 1.00 96.88 245 HIS A N 1
ATOM 2064 C CA . HIS A 1 245 ? -12.367 5.872 -8.762 1.00 96.88 245 HIS A CA 1
ATOM 2065 C C . HIS A 1 245 ? -13.406 6.238 -7.695 1.00 96.88 245 HIS A C 1
ATOM 2067 O O . HIS A 1 245 ? -13.079 6.883 -6.704 1.00 96.88 245 HIS A O 1
ATOM 2073 N N . GLU A 1 246 ? -14.617 5.695 -7.815 1.00 95.50 246 GLU A N 1
ATOM 2074 C CA . GLU A 1 246 ? -15.729 5.838 -6.852 1.00 95.50 246 GLU A CA 1
ATOM 2075 C C . GLU A 1 246 ? -15.427 5.372 -5.411 1.00 95.50 246 GLU A C 1
ATOM 2077 O O . GLU A 1 246 ? -16.236 5.559 -4.507 1.00 95.50 246 GLU A O 1
ATOM 2082 N N . LEU A 1 247 ? -14.277 4.727 -5.182 1.00 96.62 247 LEU A N 1
ATOM 2083 C CA . LEU A 1 247 ? -13.858 4.320 -3.844 1.00 96.62 247 LEU A CA 1
ATOM 2084 C C . LEU A 1 247 ? -13.264 5.496 -3.063 1.00 96.62 247 LEU A C 1
ATOM 2086 O O . LEU A 1 247 ? -13.278 5.456 -1.833 1.00 96.62 247 LEU A O 1
ATOM 2090 N N . TYR A 1 248 ? -12.761 6.521 -3.754 1.00 96.50 248 TYR A N 1
ATOM 2091 C CA . TYR A 1 248 ? -12.309 7.752 -3.124 1.00 96.50 248 TYR A CA 1
ATOM 2092 C C . TYR A 1 248 ? -13.500 8.611 -2.719 1.00 96.50 248 TYR A C 1
ATOM 2094 O O . TYR A 1 248 ? -14.447 8.782 -3.491 1.00 96.50 248 TYR A O 1
ATOM 2102 N N . THR 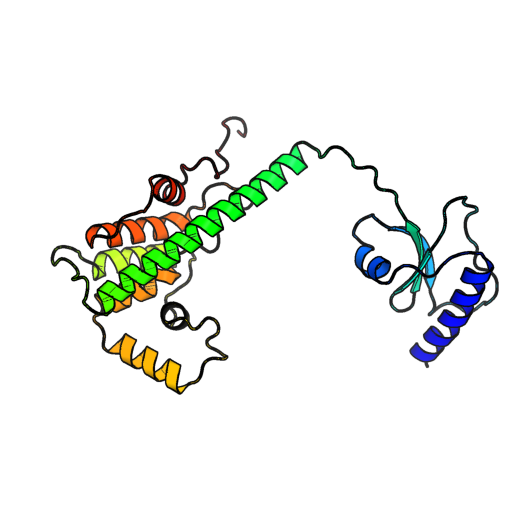A 1 249 ? -13.413 9.192 -1.526 1.00 93.94 249 THR A N 1
ATOM 2103 C CA . THR A 1 249 ? -14.300 10.280 -1.120 1.00 93.94 249 THR A CA 1
ATOM 2104 C C . THR A 1 249 ? -14.073 11.444 -2.083 1.00 93.94 249 THR A C 1
ATOM 2106 O O . THR A 1 249 ? -12.930 11.840 -2.315 1.00 93.94 249 THR A O 1
ATOM 2109 N N . GLN A 1 250 ? -15.148 11.934 -2.694 1.00 86.31 250 GLN A N 1
ATOM 2110 C CA . GLN A 1 250 ? -15.117 13.134 -3.525 1.00 86.31 250 GLN A CA 1
ATOM 2111 C C . GLN A 1 250 ? -15.364 14.341 -2.622 1.00 86.31 250 GLN A C 1
ATOM 2113 O O . GLN A 1 250 ? -16.193 14.248 -1.714 1.00 86.31 250 GLN A O 1
ATOM 2118 N N . GLU A 1 251 ? -14.672 15.450 -2.871 1.00 70.62 251 GLU A N 1
ATOM 2119 C CA . GLU A 1 251 ? -15.019 16.725 -2.242 1.00 70.62 251 GLU A CA 1
ATOM 2120 C C . GLU A 1 251 ? -16.451 17.078 -2.669 1.00 70.62 251 GLU A C 1
ATOM 2122 O O . GLU A 1 251 ? -16.745 17.225 -3.856 1.00 70.62 251 GLU A O 1
ATOM 2127 N N . THR A 1 252 ? -17.375 17.124 -1.713 1.00 56.91 252 THR A N 1
ATOM 2128 C CA . THR A 1 252 ? -18.709 17.683 -1.942 1.00 56.91 252 THR A CA 1
ATOM 2129 C C . THR A 1 252 ? -18.610 19.197 -1.813 1.00 56.91 252 THR A C 1
ATOM 2131 O O . THR A 1 252 ? -18.018 19.672 -0.849 1.00 56.91 252 THR A O 1
ATOM 2134 N N . GLU A 1 253 ? -19.208 19.944 -2.746 1.00 46.69 253 GLU A N 1
ATOM 2135 C CA . GLU A 1 253 ? -19.180 21.421 -2.826 1.00 46.69 253 GLU A CA 1
ATOM 2136 C C . GLU A 1 253 ? -19.702 22.162 -1.568 1.00 46.69 253 GLU A C 1
ATOM 2138 O O . GLU A 1 253 ? -19.618 23.383 -1.503 1.00 46.69 253 GLU A O 1
ATOM 2143 N N . ASP A 1 254 ? -20.191 21.449 -0.550 1.00 43.66 254 ASP A N 1
ATOM 2144 C CA . ASP A 1 254 ? -20.851 22.004 0.639 1.00 43.66 254 ASP A CA 1
ATOM 2145 C C . ASP A 1 254 ? -19.924 22.247 1.857 1.00 43.66 254 ASP A C 1
ATOM 2147 O O . ASP A 1 254 ? -20.416 22.530 2.949 1.00 43.66 254 ASP A O 1
ATOM 2151 N N . GLU A 1 255 ? -18.594 22.145 1.722 1.00 43.25 255 GLU A N 1
ATOM 2152 C CA . GLU A 1 255 ? -17.631 22.420 2.816 1.00 43.25 255 GLU A CA 1
ATOM 2153 C C . GLU A 1 255 ? -16.838 23.739 2.640 1.00 43.25 255 GLU A C 1
ATOM 2155 O O . GLU A 1 255 ? -15.636 23.810 2.925 1.00 43.25 255 GLU A O 1
ATOM 2160 N N . HIS A 1 256 ? -17.506 24.813 2.198 1.00 36.81 256 HIS A N 1
ATOM 2161 C CA . HIS A 1 256 ? -16.976 26.188 2.209 1.00 36.81 256 HIS A CA 1
ATOM 2162 C C . HIS A 1 256 ? -17.848 27.156 3.013 1.00 36.81 256 HIS A C 1
ATOM 2164 O O . HIS A 1 256 ? -19.073 27.209 2.768 1.00 36.81 256 HIS A O 1
#

Foldseek 3Di:
DQVVQLVVLVVLVVVLCVVVQAAADDPCCVVCVVVPQKAFQDKDQSNPPPDGDDDDGPDDPFHWHWDDDPRMITIIGGDPPDPDDDDPVRVLLVLLVVLQVVLVVLVVVVLVLLLVLLVCCQVVVFDADPPQPLPVLLVVLQVVLVVVVFDHQDVCLQCVSVPNPDPVPDDPVVSVVSVVSLVPTDPSSVSSSRLSRSLDDPGQADSSQAGDPSLQSVLSSVVSVVSSPDDDPDVQSVCSSVRNHPSGDDDDPPPD

Mean predicted aligned error: 11.96 Å

Radius of gyration: 29.5 Å; Cα contacts (8 Å, |Δi|>4): 272; chains: 1; bounding box: 58×42×84 Å

Solvent-accessible surface area (backbone atoms only — not comparable to full-atom values): 15002 Å² total; per-residue (Å²): 106,73,66,57,47,29,53,57,43,46,55,55,51,49,53,57,37,45,77,71,65,34,37,80,47,62,83,61,52,76,76,37,52,85,70,64,47,41,42,80,76,48,72,44,55,31,85,75,64,81,78,92,84,80,84,89,71,83,92,66,93,67,73,39,25,34,50,78,58,91,58,29,40,38,35,28,33,74,45,82,74,69,88,66,82,73,50,73,68,54,52,52,52,51,50,36,54,51,28,51,52,52,54,49,53,52,52,54,51,52,49,52,57,50,50,53,53,48,50,34,43,66,74,56,80,39,70,78,50,89,87,60,59,50,60,65,55,47,48,53,44,50,48,54,28,47,76,72,74,44,60,70,89,50,69,68,37,50,41,41,73,76,67,41,86,52,74,89,78,49,59,65,72,58,51,53,51,50,52,50,54,54,69,73,49,54,69,54,49,46,48,55,49,40,43,70,49,37,27,50,48,95,53,70,40,50,98,78,25,30,62,30,76,56,32,53,36,36,39,55,47,50,54,56,41,38,74,56,67,54,78,77,95,46,71,65,62,52,25,57,55,68,52,71,32,90,61,35,48,73,89,63,92,83,84,121

Secondary structure (DSSP, 8-state):
-HHHHHHHHHHHHHHHHHHTTPEEPPGGGTGGGGTTSEEEEEEEESSS--S-S-------SSPEEEEEETTEEEEEEE-----PPPPHHHHHHHHHHHHHHHHHHHHHHHHHHHHHHHHHHHTTSSPPPTT--HHHHHHHHHHHHHHTTPPPP-HHHHHHHTT-S-TTTS-HHHHHHHHHHHHHS-HHHHHHHHHHHHTS-S-SB-TTSPBPTTHHHHHHHHHHHHHTT---S-HHHHHHHHT-STTSPP--TT--

Sequence (256 aa):
MKEEKIKKNAQIVFEILEEKGVKAAPKRAKEERWTGKWKEITNIDLSQWEDQTKIDLQDTKDQLYYYQYYDRIYVVKKVIQKEREKTEQEKKTEKIKENKRKITEILKRMRRERNDFIKELVSGKITIPKEVDVKETGWKIMINRITDGGSVAHMNAVYGFYGIENAYEAKEEEKERIEKEFAEISQEKQMLILLTRTAEPYEATDYYGHYEKGMKCLRDFYRLLQQMGFSFRSLEELKILNGTHELYTQETEDEH

pLDDT: mean 89.23, std 10.11, range [36.81, 98.25]